Protein AF-A0A7S4V0W4-F1 (afdb_monomer_lite)

Sequence (372 aa):
MNSLVWCAILIFRQHFRAVFFAIRYFLEEQSAEDAKSASGLFGLFGGGARTSAGVKATEPVTSVQKGADAAKARRKEAEAKKAAMAEAAEARRREAEERKAAAAAAAEAKKASMVEAAEARRQEAEERKAAMAEAAEARRQEAEEKKAAAAAAAEAKKAALAEAAEARRQEAEEKKAAAAAAAEAKKAALAEAAEARRQEAEEKKAAAAAAAEAKKAALAEAAEARRQEAEEKKAAAAKGKVNPPVSDKPKKPFSFGTFTLGSPPTSDKVPEEKTAAAPVSDKPKKPFSFGTFTLGSPPASDKAPAVAKPQQVSAAPRGVPTINRWKQNRDGSISGFISGSPNFREGEAVTTSPITSDPVGGAVVQTASGSR

Organism: NCBI:txid49249

Secondary structure (DSSP, 8-state):
-HHHHHHHHHHHHHHHHHHHHHHHHHHHHHHHHGGGSSS------------------------TT-HHHHHHHHHHHHHHHHHHHHHHHHHHHHHHHHHHHHHHHHHHHHHHHHHHHHHHHHHHHHHHHHHHHHHHHHHHHHHHHHHHHHHHHHHHHHHHHHHHHHHHHHHHHHHHHHHHHHHHHHHHHHHHHHHHHHHHHHHHHHHHHHHHHHHHHHHHHHHHHHHHHHHHHHHHHTS------------------------S-------------------PPPP--------------------PPPPB-SSPPTTS-EEEEEEE-TTS-EEEEEES-TTS-TTEEEEPPPBSS---TTB---BTTS--

Radius of gyration: 66.42 Å; chains: 1; bounding box: 152×56×213 Å

pLDDT: mean 77.67, std 22.12, range [34.34, 98.25]

Foldseek 3Di:
DPPVVVVVVVVVVVVVVVVVVVVVVVVVVVVVPVVPPPPDDDDPDDDDDDDDDDDDDDDDDDDDPCPPVVVVVVVVVVVVVVVVVVVVVVVVVVVVVVVVVVVVVVVVVVVVVVVVVVVVVVVVVVVVVVVVVVVVVVVVVVVVVVVVVVVVVVVVVVVVVVVVVVVVVVVVVVVVVVVVVVVVVVVVVVVVVVVVVVVVVVVVVVVVVVVVVVVVVVVVVVVVVVVVVVVVVVVVVVPDDDDDDDDDDDDDDDDPPPPDDDDDDDDDDDDDDDDDDDDDDDDDDDDDDDDDPDDDDDDDDDDDDDDDDFDADPDDDQQAKDFPPWDQDPQQKIWGFIDNHPVDDHRDIDIAAHWPDDDDPRTDTAHPVRGD

Structure (mmCIF, N/CA/C/O backbone):
data_AF-A0A7S4V0W4-F1
#
_entry.id   AF-A0A7S4V0W4-F1
#
loop_
_atom_site.group_PDB
_atom_site.id
_atom_site.type_symbol
_atom_site.label_atom_id
_atom_site.label_alt_id
_atom_site.label_comp_id
_atom_site.label_asym_id
_atom_site.label_entity_id
_atom_site.label_seq_id
_atom_site.pdbx_PDB_ins_code
_atom_site.Cartn_x
_atom_site.Cartn_y
_atom_site.Cartn_z
_atom_site.occupancy
_atom_site.B_iso_or_equiv
_atom_site.auth_seq_id
_atom_site.auth_comp_id
_atom_site.auth_asym_id
_atom_site.auth_atom_id
_atom_site.pdbx_PDB_model_num
ATOM 1 N N . MET A 1 1 ? 1.021 17.314 12.935 1.00 61.09 1 MET A N 1
ATOM 2 C CA . MET A 1 1 ? 1.194 16.303 11.864 1.00 61.09 1 MET A CA 1
ATOM 3 C C . MET A 1 1 ? 0.627 16.719 10.497 1.00 61.09 1 MET A C 1
ATOM 5 O O . MET A 1 1 ? 1.228 16.344 9.504 1.00 61.09 1 MET A O 1
ATOM 9 N N . ASN A 1 2 ? -0.430 17.540 10.387 1.00 73.88 2 ASN A N 1
ATOM 10 C CA . ASN A 1 2 ? -1.037 17.857 9.074 1.00 73.88 2 ASN A CA 1
ATOM 11 C C . ASN A 1 2 ? -0.244 18.821 8.162 1.00 73.88 2 ASN A C 1
ATOM 13 O O . ASN A 1 2 ? -0.365 18.724 6.945 1.00 73.88 2 ASN A O 1
ATOM 17 N N . SER A 1 3 ? 0.584 19.718 8.712 1.00 74.31 3 SER A N 1
ATOM 18 C CA . SER A 1 3 ? 1.297 20.732 7.905 1.00 74.31 3 SER A CA 1
ATOM 19 C C . SER A 1 3 ? 2.408 20.135 7.022 1.00 74.31 3 SER A C 1
ATOM 21 O O . SER A 1 3 ? 2.532 20.467 5.845 1.00 74.31 3 SER A O 1
ATOM 23 N N . LEU A 1 4 ? 3.160 19.163 7.552 1.00 84.25 4 LEU A N 1
ATOM 24 C CA . LEU A 1 4 ? 4.245 18.493 6.823 1.00 84.25 4 LEU A CA 1
ATOM 25 C C . LEU A 1 4 ? 3.726 17.641 5.655 1.00 84.25 4 LEU A C 1
ATOM 27 O O . LEU A 1 4 ? 4.327 17.629 4.584 1.00 84.25 4 LEU A O 1
ATOM 31 N N . VAL A 1 5 ? 2.569 16.992 5.829 1.00 90.06 5 VAL A N 1
ATOM 32 C CA . VAL A 1 5 ? 1.928 16.190 4.774 1.00 90.06 5 VAL A CA 1
ATOM 33 C C . VAL A 1 5 ? 1.445 17.081 3.626 1.00 90.06 5 VAL A C 1
ATOM 35 O O . VAL A 1 5 ? 1.609 16.730 2.460 1.00 90.06 5 VAL A O 1
ATOM 38 N N . TRP A 1 6 ? 0.911 18.266 3.934 1.00 91.06 6 TRP A N 1
ATOM 39 C CA . TRP A 1 6 ? 0.472 19.218 2.911 1.00 91.06 6 TRP A CA 1
ATOM 40 C C . TRP A 1 6 ? 1.642 19.786 2.099 1.00 91.06 6 TRP A C 1
ATOM 42 O O . TRP A 1 6 ? 1.542 19.902 0.878 1.00 91.06 6 TRP A O 1
ATOM 52 N N . CYS A 1 7 ? 2.773 20.062 2.754 1.00 90.81 7 CYS A N 1
ATOM 53 C CA . CYS A 1 7 ? 3.980 20.547 2.088 1.00 90.81 7 CYS A CA 1
ATOM 54 C C . CYS A 1 7 ? 4.566 19.494 1.124 1.00 90.81 7 CYS A C 1
ATOM 56 O O . CYS A 1 7 ? 4.865 19.807 -0.028 1.00 90.81 7 CYS A O 1
ATOM 58 N N . ALA A 1 8 ? 4.619 18.222 1.540 1.00 88.88 8 ALA A N 1
ATOM 59 C CA . ALA A 1 8 ? 5.089 17.123 0.691 1.00 88.88 8 ALA A CA 1
ATOM 60 C C . ALA A 1 8 ? 4.208 16.913 -0.558 1.00 88.88 8 ALA A C 1
ATOM 62 O O . ALA A 1 8 ? 4.721 16.712 -1.660 1.00 88.88 8 ALA A O 1
ATOM 63 N N . ILE A 1 9 ? 2.881 17.029 -0.418 1.00 89.94 9 ILE A N 1
ATOM 64 C CA . ILE A 1 9 ? 1.942 16.927 -1.549 1.00 89.94 9 ILE A CA 1
ATOM 65 C C . ILE A 1 9 ? 2.138 18.085 -2.539 1.00 89.94 9 ILE A C 1
ATOM 67 O O . ILE A 1 9 ? 2.039 17.885 -3.753 1.00 89.94 9 ILE A O 1
ATOM 71 N N . LEU A 1 10 ? 2.432 19.291 -2.044 1.00 93.50 10 LEU A N 1
ATOM 72 C CA . LEU A 1 10 ? 2.636 20.468 -2.887 1.00 93.50 10 LEU A CA 1
ATOM 73 C C . LEU A 1 10 ? 3.925 20.357 -3.717 1.00 93.50 10 LEU A C 1
ATOM 75 O O . LEU A 1 10 ? 3.900 20.621 -4.921 1.00 93.50 10 LEU A O 1
ATOM 79 N N . ILE A 1 11 ? 5.011 19.879 -3.099 1.00 91.88 11 ILE A N 1
ATOM 80 C CA . ILE A 1 11 ? 6.298 19.626 -3.766 1.00 91.88 11 ILE A CA 1
ATOM 81 C C . ILE A 1 11 ? 6.138 18.540 -4.839 1.00 91.88 11 ILE A C 1
ATOM 83 O O . ILE A 1 11 ? 6.569 18.724 -5.980 1.00 91.88 11 ILE A O 1
ATOM 87 N N . PHE A 1 12 ? 5.426 17.452 -4.523 1.00 91.69 12 PHE A N 1
ATOM 88 C CA . PHE A 1 12 ? 5.170 16.375 -5.481 1.00 91.69 12 PHE A CA 1
ATOM 89 C C . PHE A 1 12 ? 4.355 16.861 -6.691 1.00 91.69 12 PHE A C 1
ATOM 91 O O . PHE A 1 12 ? 4.683 16.541 -7.834 1.00 91.69 12 PHE A O 1
ATOM 98 N N . ARG A 1 13 ? 3.338 17.711 -6.476 1.00 90.25 13 ARG A N 1
ATOM 99 C CA . ARG A 1 13 ? 2.555 18.327 -7.567 1.00 90.25 13 ARG A CA 1
ATOM 100 C C . ARG A 1 13 ? 3.396 19.226 -8.468 1.00 90.25 13 ARG A C 1
ATOM 102 O O . ARG A 1 13 ? 3.135 19.283 -9.671 1.00 90.25 13 ARG A O 1
ATOM 109 N N . GLN A 1 14 ? 4.367 19.939 -7.903 1.00 89.00 14 GLN A N 1
ATOM 110 C CA . GLN A 1 14 ? 5.223 20.837 -8.670 1.00 89.00 14 GLN A CA 1
ATOM 111 C C . GLN A 1 14 ? 6.202 20.051 -9.553 1.00 89.00 14 GLN A C 1
ATOM 113 O O . GLN A 1 14 ? 6.322 20.353 -10.740 1.00 89.00 14 GLN A O 1
ATOM 118 N N . HIS A 1 15 ? 6.814 18.988 -9.020 1.00 91.31 15 HIS A N 1
ATOM 119 C CA . HIS A 1 15 ? 7.686 18.101 -9.798 1.00 91.31 15 HIS A CA 1
ATOM 120 C C . HIS A 1 15 ? 6.930 17.359 -10.906 1.00 91.31 15 HIS A C 1
ATOM 122 O O . HIS A 1 15 ? 7.406 17.301 -12.037 1.00 91.31 15 HIS A O 1
ATOM 128 N N . PHE A 1 16 ? 5.710 16.881 -10.637 1.00 90.44 16 PHE A N 1
ATOM 129 C CA . PHE A 1 16 ? 4.915 16.194 -11.660 1.00 90.44 16 PHE A CA 1
ATOM 130 C C . PHE A 1 16 ? 4.559 17.101 -12.847 1.00 90.44 16 PHE A C 1
ATOM 132 O O . PHE A 1 16 ? 4.573 16.644 -13.987 1.00 90.44 16 PHE A O 1
ATOM 139 N N . ARG A 1 17 ? 4.287 18.397 -12.618 1.00 90.06 17 ARG A N 1
ATOM 140 C CA . ARG A 1 17 ? 4.053 19.351 -13.720 1.00 90.06 17 ARG A CA 1
ATOM 141 C C . ARG A 1 17 ? 5.308 19.585 -14.558 1.00 90.06 17 ARG A C 1
ATOM 143 O O . ARG A 1 17 ? 5.186 19.656 -15.776 1.00 90.06 17 ARG A O 1
ATOM 150 N N . ALA A 1 18 ? 6.482 19.688 -13.934 1.00 89.25 18 ALA A N 1
ATOM 151 C CA . ALA A 1 18 ? 7.739 19.895 -14.654 1.00 89.25 18 ALA A CA 1
ATOM 152 C C . ALA A 1 18 ? 8.098 18.683 -15.532 1.00 89.25 18 ALA A C 1
ATOM 154 O O . ALA A 1 18 ? 8.396 18.844 -16.713 1.00 89.25 18 ALA A O 1
ATOM 155 N N . VAL A 1 19 ? 7.969 17.468 -14.989 1.00 91.19 19 VAL A N 1
ATOM 156 C CA . VAL A 1 19 ? 8.229 16.223 -15.730 1.00 91.19 19 VAL A CA 1
ATOM 157 C C . VAL A 1 19 ? 7.238 16.046 -16.881 1.00 91.19 19 VAL A C 1
ATOM 159 O O . VAL A 1 19 ? 7.637 15.713 -17.993 1.00 91.19 19 VAL A O 1
ATOM 162 N N . PHE A 1 20 ? 5.952 16.332 -16.661 1.00 91.12 20 PHE A N 1
ATOM 163 C CA . PHE A 1 20 ? 4.946 16.219 -17.720 1.00 91.12 20 PHE A CA 1
ATOM 164 C C . PHE A 1 20 ? 5.172 17.232 -18.854 1.00 91.12 20 PHE A C 1
ATOM 166 O O . PHE A 1 20 ? 4.933 16.917 -20.018 1.00 91.12 20 PHE A O 1
ATOM 173 N N . PHE A 1 21 ? 5.666 18.433 -18.535 1.00 90.81 21 PHE A N 1
ATOM 174 C CA . PHE A 1 21 ? 6.010 19.438 -19.542 1.00 90.81 21 PHE A CA 1
ATOM 175 C C . PHE A 1 21 ? 7.243 19.027 -20.363 1.00 90.81 21 PHE A C 1
ATOM 177 O O . PHE A 1 21 ? 7.220 19.153 -21.583 1.00 90.81 21 PHE A O 1
ATOM 184 N N . ALA A 1 22 ? 8.268 18.453 -19.723 1.00 87.69 22 ALA A N 1
ATOM 185 C CA . ALA A 1 22 ? 9.460 17.946 -20.408 1.00 87.69 22 ALA A CA 1
ATOM 186 C C . ALA A 1 22 ? 9.146 16.767 -21.348 1.00 87.69 22 ALA A C 1
ATOM 188 O O . ALA A 1 22 ? 9.614 16.741 -22.483 1.00 87.69 22 ALA A O 1
ATOM 189 N N . ILE A 1 23 ? 8.297 15.827 -20.913 1.00 86.00 23 ILE A N 1
ATOM 190 C CA . ILE A 1 23 ? 7.865 14.695 -21.750 1.00 86.00 23 ILE A CA 1
ATOM 191 C C . ILE A 1 23 ? 7.071 15.190 -22.962 1.00 86.00 23 ILE A C 1
ATOM 193 O O . ILE A 1 23 ? 7.280 14.704 -24.072 1.00 86.00 23 ILE A O 1
ATOM 197 N N . ARG A 1 24 ? 6.181 16.173 -22.775 1.00 86.88 24 ARG A N 1
ATOM 198 C CA . ARG A 1 24 ? 5.404 16.727 -23.888 1.00 86.88 24 ARG A CA 1
ATOM 199 C C . ARG A 1 24 ? 6.304 17.407 -24.923 1.00 86.88 24 ARG A C 1
ATOM 201 O O . ARG A 1 24 ? 6.103 17.187 -26.109 1.00 86.88 24 ARG A O 1
ATOM 208 N N . TYR A 1 25 ? 7.306 18.162 -24.473 1.00 83.88 25 TYR A N 1
ATOM 209 C CA . TYR A 1 25 ? 8.257 18.829 -25.365 1.00 83.88 25 TYR A CA 1
ATOM 210 C C . TYR A 1 25 ? 9.091 17.820 -26.170 1.00 83.88 25 TYR A C 1
ATOM 212 O O . TYR A 1 25 ? 9.252 17.969 -27.375 1.00 83.88 25 TYR A O 1
ATOM 220 N N . PHE A 1 26 ? 9.531 16.733 -25.529 1.00 81.88 26 PHE A N 1
ATOM 221 C CA . PHE A 1 26 ? 10.335 15.697 -26.181 1.00 81.88 26 PHE A CA 1
ATOM 222 C C . PHE A 1 26 ? 9.556 14.886 -27.237 1.00 81.88 26 PHE A C 1
ATOM 224 O O . PHE A 1 26 ? 10.109 14.531 -28.276 1.00 81.88 26 PHE A O 1
ATOM 231 N N . LEU A 1 27 ? 8.263 14.609 -27.012 1.00 75.25 27 LEU A N 1
ATOM 232 C CA . LEU A 1 27 ? 7.430 13.916 -28.010 1.00 75.25 27 LEU A CA 1
ATOM 233 C C . LEU A 1 27 ? 7.085 14.791 -29.225 1.00 75.25 27 LEU A C 1
ATOM 235 O O . LEU A 1 27 ? 6.900 14.268 -30.325 1.00 75.25 27 LEU A O 1
ATOM 239 N N . GLU A 1 28 ? 6.985 16.105 -29.036 1.00 73.62 28 GLU A N 1
ATOM 240 C CA . GLU A 1 28 ? 6.676 17.044 -30.118 1.00 73.62 28 GLU A CA 1
ATOM 241 C C . GLU A 1 28 ? 7.891 17.253 -31.042 1.00 73.62 28 GLU A C 1
ATOM 243 O O . GLU A 1 28 ? 7.729 17.431 -32.248 1.00 73.62 28 GLU A O 1
ATOM 248 N N . GLU A 1 29 ? 9.109 17.102 -30.511 1.00 70.38 29 GLU A N 1
ATOM 249 C CA . GLU A 1 29 ? 10.361 17.235 -31.265 1.00 70.38 29 GLU A CA 1
ATOM 250 C C . GLU A 1 29 ? 10.674 16.003 -32.140 1.00 70.38 29 GLU A C 1
ATOM 252 O O . GLU A 1 29 ? 11.127 16.157 -33.274 1.00 70.38 29 GLU A O 1
ATOM 257 N N . GLN A 1 30 ? 10.318 14.782 -31.710 1.00 61.59 30 GLN A N 1
ATOM 258 C CA . GLN A 1 30 ? 10.494 13.581 -32.550 1.00 61.59 30 GLN A CA 1
ATOM 259 C C . GLN A 1 30 ? 9.571 13.536 -33.777 1.00 61.59 30 GLN A C 1
ATOM 261 O O . GLN A 1 30 ? 9.929 12.953 -34.796 1.00 61.59 30 GLN A O 1
ATOM 266 N N . SER A 1 31 ? 8.408 14.190 -33.732 1.00 59.25 31 SER A N 1
ATOM 267 C CA . SER A 1 31 ? 7.470 14.176 -34.867 1.00 59.25 31 SER A CA 1
ATOM 268 C C . SER A 1 31 ? 7.914 15.070 -36.037 1.00 59.25 31 SER A C 1
ATOM 270 O O . SER A 1 31 ? 7.363 14.964 -37.133 1.00 59.25 31 SER A O 1
ATOM 272 N N . ALA A 1 32 ? 8.904 15.947 -35.833 1.00 57.66 32 ALA A N 1
ATOM 273 C CA . ALA A 1 32 ? 9.393 16.864 -36.863 1.00 57.66 32 ALA A CA 1
ATOM 274 C C . ALA A 1 32 ? 10.537 16.284 -37.720 1.00 57.66 32 ALA A C 1
ATOM 276 O O . ALA A 1 32 ? 10.733 16.736 -38.853 1.00 57.66 32 ALA A O 1
ATOM 277 N N . GLU A 1 33 ? 11.278 15.285 -37.225 1.00 56.94 33 GLU A N 1
ATOM 278 C CA . GLU A 1 33 ? 12.423 14.710 -37.951 1.00 56.94 33 GLU A CA 1
ATOM 279 C C . GLU A 1 33 ? 12.028 13.586 -38.924 1.00 56.94 33 GLU A C 1
ATOM 281 O O . GLU A 1 33 ? 12.626 13.462 -39.997 1.00 56.94 33 GLU A O 1
ATOM 286 N N . ASP A 1 34 ? 10.946 12.852 -38.648 1.00 53.38 34 ASP A N 1
ATOM 287 C CA . ASP A 1 34 ? 10.490 11.745 -39.504 1.00 53.38 34 ASP A CA 1
ATOM 288 C C . ASP A 1 34 ? 9.802 12.196 -40.810 1.00 53.38 34 ASP A C 1
ATOM 290 O O . ASP A 1 34 ? 9.612 11.402 -41.733 1.00 53.38 34 ASP A O 1
ATOM 294 N N . ALA A 1 35 ? 9.486 13.486 -40.963 1.00 53.62 35 ALA A N 1
ATOM 295 C CA . ALA A 1 35 ? 8.815 14.011 -42.158 1.00 53.62 35 ALA A CA 1
ATOM 296 C C . ALA A 1 35 ? 9.752 14.283 -43.360 1.00 53.62 35 ALA A C 1
ATOM 298 O O . ALA A 1 35 ? 9.271 14.650 -44.433 1.00 53.62 35 ALA A O 1
ATOM 299 N N . LYS A 1 36 ? 11.079 14.116 -43.222 1.00 53.72 36 LYS A N 1
ATOM 300 C CA . LYS A 1 36 ? 12.064 14.461 -44.276 1.00 53.72 36 LYS A CA 1
ATOM 301 C C . LYS A 1 36 ? 12.753 13.275 -44.965 1.00 53.72 36 LYS A C 1
ATOM 303 O O . LYS A 1 36 ? 13.516 13.511 -45.898 1.00 53.72 36 LYS A O 1
ATOM 308 N N . SER A 1 37 ? 12.491 12.022 -44.579 1.00 49.59 37 SER A N 1
ATOM 309 C CA . SER A 1 37 ? 13.225 10.857 -45.123 1.00 49.59 37 SER A CA 1
ATOM 310 C C . SER A 1 37 ? 12.474 10.023 -46.179 1.00 49.59 37 SER A C 1
ATOM 312 O O . SER A 1 37 ? 13.051 9.095 -46.743 1.00 49.59 37 SER A O 1
ATOM 314 N N . ALA A 1 38 ? 11.221 10.356 -46.514 1.00 47.28 38 ALA A N 1
ATOM 315 C CA . ALA A 1 38 ? 10.373 9.521 -47.379 1.00 47.28 38 ALA A CA 1
ATOM 316 C C . ALA A 1 38 ? 10.343 9.905 -48.880 1.00 47.28 38 ALA A C 1
ATOM 318 O O . ALA A 1 38 ? 9.561 9.336 -49.642 1.00 47.28 38 ALA A O 1
ATOM 319 N N . SER A 1 39 ? 11.175 10.843 -49.346 1.00 51.00 39 SER A N 1
ATOM 320 C CA . SER A 1 39 ? 11.136 11.366 -50.724 1.00 51.00 39 SER A CA 1
ATOM 321 C C . SER A 1 39 ? 12.463 11.190 -51.469 1.00 51.00 39 SER A C 1
ATOM 323 O O . SER A 1 39 ? 13.181 12.149 -51.737 1.00 51.00 39 SER A O 1
ATOM 325 N N . GLY A 1 40 ? 12.802 9.963 -51.869 1.00 52.31 40 GLY A N 1
ATOM 326 C CA . GLY A 1 40 ? 13.947 9.806 -52.767 1.00 52.31 40 GLY A CA 1
ATOM 327 C C . GLY A 1 40 ? 14.365 8.386 -53.089 1.00 52.31 40 GLY A C 1
ATOM 328 O O . GLY A 1 40 ? 15.493 8.029 -52.784 1.00 52.31 40 GLY A O 1
ATOM 329 N N . LEU A 1 41 ? 13.507 7.573 -53.717 1.00 52.38 41 LEU A N 1
ATOM 330 C CA . LEU A 1 41 ? 13.973 6.314 -54.320 1.00 52.38 41 LEU A CA 1
ATOM 331 C C . LEU A 1 41 ? 13.081 5.792 -55.467 1.00 52.38 41 LEU A C 1
ATOM 333 O O . LEU A 1 41 ? 12.763 4.611 -55.526 1.00 52.38 41 LEU A O 1
ATOM 337 N N . PHE A 1 42 ? 12.679 6.655 -56.405 1.00 47.69 42 PHE A N 1
ATOM 338 C CA . PHE A 1 42 ? 12.086 6.227 -57.683 1.00 47.69 42 PHE A CA 1
ATOM 339 C C . PHE A 1 42 ? 12.636 7.090 -58.822 1.00 47.69 42 PHE A C 1
ATOM 341 O O . PHE A 1 42 ? 12.104 8.144 -59.148 1.00 47.69 42 PHE A O 1
ATOM 348 N N . GLY A 1 43 ? 13.751 6.655 -59.407 1.00 51.28 43 GLY A N 1
ATOM 349 C CA . GLY A 1 43 ? 14.403 7.375 -60.500 1.00 51.28 43 GLY A CA 1
ATOM 350 C C . GLY A 1 43 ? 15.521 6.573 -61.153 1.00 51.28 43 GLY A C 1
ATOM 351 O O . GLY A 1 43 ? 16.635 7.067 -61.259 1.00 51.28 43 GLY A O 1
ATOM 352 N N . LEU A 1 44 ? 15.264 5.320 -61.547 1.00 54.00 44 LEU A N 1
ATOM 353 C CA . LEU A 1 44 ? 16.240 4.531 -62.309 1.00 54.00 44 LEU A CA 1
ATOM 354 C C . LEU A 1 44 ? 15.575 3.496 -63.230 1.00 54.00 44 LEU A C 1
ATOM 356 O O . LEU A 1 44 ? 15.817 2.298 -63.118 1.00 54.00 44 LEU A O 1
ATOM 360 N N . PHE A 1 45 ? 14.731 3.956 -64.156 1.00 47.53 45 PHE A N 1
ATOM 361 C CA . PHE A 1 45 ? 14.351 3.151 -65.323 1.00 47.53 45 PHE A CA 1
ATOM 362 C C . PHE A 1 45 ? 13.981 4.046 -66.517 1.00 47.53 45 PHE A C 1
ATOM 364 O O . PHE A 1 45 ? 12.822 4.180 -66.893 1.00 47.53 45 PHE A O 1
ATOM 371 N N . GLY A 1 46 ? 14.984 4.718 -67.087 1.00 40.62 46 GLY A N 1
ATOM 372 C CA . GLY A 1 46 ? 14.872 5.474 -68.337 1.00 40.62 46 GLY A CA 1
ATOM 373 C C . GLY A 1 46 ? 15.653 4.772 -69.441 1.00 40.62 46 GLY A C 1
ATOM 374 O O . GLY A 1 46 ? 16.826 5.062 -69.656 1.00 40.62 46 GLY A O 1
ATOM 375 N N . GLY A 1 47 ? 15.018 3.796 -70.086 1.00 40.75 47 GLY A N 1
ATOM 376 C CA . GLY A 1 47 ? 15.563 3.087 -71.236 1.00 40.75 47 GLY A CA 1
ATOM 377 C C . GLY A 1 47 ? 15.329 3.829 -72.555 1.00 40.75 47 GLY A C 1
ATOM 378 O O . GLY A 1 47 ? 14.290 4.444 -72.752 1.00 40.75 47 GLY A O 1
ATOM 379 N N . GLY A 1 48 ? 16.280 3.668 -73.479 1.00 40.78 48 GLY A N 1
ATOM 380 C CA . GLY A 1 48 ? 16.010 3.555 -74.914 1.00 40.78 48 GLY A CA 1
ATOM 381 C C . GLY A 1 48 ? 15.825 4.841 -75.724 1.00 40.78 48 GLY A C 1
ATOM 382 O O . GLY A 1 48 ? 14.732 5.380 -75.797 1.00 40.78 48 GLY A O 1
ATOM 383 N N . ALA A 1 49 ? 16.847 5.202 -76.504 1.00 40.16 49 ALA A N 1
ATOM 384 C CA . ALA A 1 49 ? 16.665 5.697 -77.872 1.00 40.16 49 ALA A CA 1
ATOM 385 C C . ALA A 1 49 ? 17.979 5.537 -78.653 1.00 40.16 49 ALA A C 1
ATOM 387 O O . ALA A 1 49 ? 18.929 6.296 -78.483 1.00 40.16 49 ALA A O 1
ATOM 388 N N . ARG A 1 50 ? 18.038 4.505 -79.504 1.00 46.09 50 ARG A N 1
ATOM 389 C CA . ARG A 1 50 ? 19.028 4.392 -80.581 1.00 46.09 50 ARG A CA 1
ATOM 390 C C . ARG A 1 50 ? 18.591 5.345 -81.690 1.00 46.09 50 ARG A C 1
ATOM 392 O O . ARG A 1 50 ? 17.482 5.193 -82.195 1.00 46.09 50 ARG A O 1
ATOM 399 N N . THR A 1 51 ? 19.450 6.266 -82.109 1.00 42.12 51 THR A N 1
ATOM 400 C CA . THR A 1 51 ? 19.276 7.005 -83.363 1.00 42.12 51 THR A CA 1
ATOM 401 C C . THR A 1 51 ? 20.285 6.492 -84.385 1.00 42.12 51 THR A C 1
ATOM 403 O O . THR A 1 51 ? 21.485 6.739 -84.314 1.00 42.12 51 THR A O 1
ATOM 406 N N . SER A 1 52 ? 19.771 5.712 -85.333 1.00 50.09 52 SER A N 1
ATOM 407 C CA . SER A 1 52 ? 20.421 5.334 -86.584 1.00 50.09 52 SER A CA 1
ATOM 408 C C . SER A 1 52 ? 19.843 6.196 -87.706 1.00 50.09 52 SER A C 1
ATOM 410 O O . SER A 1 52 ? 18.657 6.064 -87.993 1.00 50.09 52 SER A O 1
ATOM 412 N N . ALA A 1 53 ? 20.646 7.044 -88.348 1.00 42.47 53 ALA A N 1
ATOM 413 C CA . ALA A 1 53 ? 20.382 7.564 -89.696 1.00 42.47 53 ALA A CA 1
ATOM 414 C C . ALA A 1 53 ? 21.585 8.379 -90.189 1.00 42.47 53 ALA A C 1
ATOM 416 O O . ALA A 1 53 ? 22.053 9.270 -89.486 1.00 42.47 53 ALA A O 1
ATOM 417 N N . GLY A 1 54 ? 22.062 8.104 -91.406 1.00 41.06 54 GLY A N 1
ATOM 418 C CA . GLY A 1 54 ? 23.083 8.936 -92.048 1.00 41.06 54 GLY A CA 1
ATOM 419 C C . GLY A 1 54 ? 23.815 8.285 -93.218 1.00 41.06 54 GLY A C 1
ATOM 420 O O . GLY A 1 54 ? 25.037 8.234 -93.218 1.00 41.06 54 GLY A O 1
ATOM 421 N N . VAL A 1 55 ? 23.072 7.772 -94.200 1.00 45.25 55 VAL A N 1
ATOM 422 C CA . VAL A 1 55 ? 23.578 7.328 -95.511 1.00 45.25 55 VAL A CA 1
ATOM 423 C C . VAL A 1 55 ? 23.753 8.542 -96.438 1.00 45.25 55 VAL A C 1
ATOM 425 O O . VAL A 1 55 ? 22.811 9.316 -96.576 1.00 45.25 55 VAL A O 1
ATOM 428 N N . LYS A 1 56 ? 24.912 8.664 -97.104 1.00 43.66 56 LYS A N 1
ATOM 429 C CA . LYS A 1 56 ? 25.179 9.359 -98.394 1.00 43.66 56 LYS A CA 1
ATOM 430 C C . LYS A 1 56 ? 26.480 8.741 -98.958 1.00 43.66 56 LYS A C 1
ATOM 432 O O . LYS A 1 56 ? 27.491 8.797 -98.269 1.00 43.66 56 LYS A O 1
ATOM 437 N N . ALA A 1 57 ? 26.493 7.901 -100.006 1.00 38.34 57 ALA A N 1
ATOM 438 C CA . ALA A 1 57 ? 26.381 8.194 -101.452 1.00 38.34 57 ALA A CA 1
ATOM 439 C C . ALA A 1 57 ? 27.340 9.326 -101.899 1.00 38.34 57 ALA A C 1
ATOM 441 O O . ALA A 1 57 ? 27.303 10.381 -101.279 1.00 38.34 57 ALA A O 1
ATOM 442 N N . THR A 1 58 ? 28.207 9.266 -102.922 1.00 38.50 58 THR A N 1
ATOM 443 C CA . THR A 1 58 ? 28.598 8.301 -103.980 1.00 38.50 58 THR A CA 1
ATOM 444 C C . THR A 1 58 ? 29.775 8.950 -104.757 1.00 38.50 58 THR A C 1
ATOM 446 O O . THR A 1 58 ? 29.635 10.120 -105.090 1.00 38.50 58 THR A O 1
ATOM 449 N N . GLU A 1 59 ? 30.849 8.189 -105.058 1.00 39.12 59 GLU A N 1
ATOM 450 C CA . GLU A 1 59 ? 31.779 8.232 -106.239 1.00 39.12 59 GLU A CA 1
ATOM 451 C C . GLU A 1 59 ? 32.541 9.541 -106.644 1.00 39.12 59 GLU A C 1
ATOM 453 O O . GLU A 1 59 ? 32.200 10.603 -106.138 1.00 39.12 59 GLU A O 1
ATOM 458 N N . PRO A 1 60 ? 33.573 9.547 -107.546 1.00 51.81 60 PRO A N 1
ATOM 459 C CA . PRO A 1 60 ? 34.203 8.465 -108.321 1.00 51.81 60 PRO A CA 1
ATOM 460 C C . PRO A 1 60 ? 35.756 8.382 -108.282 1.00 51.81 60 PRO A C 1
ATOM 462 O O . PRO A 1 60 ? 36.489 9.200 -107.729 1.00 51.81 60 PRO A O 1
ATOM 465 N N . VAL A 1 61 ? 36.219 7.309 -108.922 1.00 47.81 61 VAL A N 1
ATOM 466 C CA . VAL A 1 61 ? 37.576 6.789 -109.126 1.00 47.81 61 VAL A CA 1
ATOM 467 C C . VAL A 1 61 ? 38.434 7.669 -110.045 1.00 47.81 61 VAL A C 1
ATOM 469 O O . VAL A 1 61 ? 38.062 7.897 -111.190 1.00 47.81 61 VAL A O 1
ATOM 472 N N . THR A 1 62 ? 39.653 8.022 -109.608 1.00 43.38 62 THR A N 1
ATOM 473 C CA . THR A 1 62 ? 40.777 8.345 -110.513 1.00 43.38 62 THR A CA 1
ATOM 474 C C . THR A 1 62 ? 42.135 7.943 -109.921 1.00 43.38 62 THR A C 1
ATOM 476 O O . THR A 1 62 ? 42.389 8.132 -108.732 1.00 43.38 62 THR A O 1
ATOM 479 N N . SER A 1 63 ? 43.032 7.492 -110.805 1.00 46.56 63 SER A N 1
ATOM 480 C CA . SER A 1 63 ? 44.500 7.376 -110.673 1.00 46.56 63 SER A CA 1
ATOM 481 C C . SER A 1 63 ? 45.105 6.043 -110.186 1.00 46.56 63 SER A C 1
ATOM 483 O O . SER A 1 63 ? 45.627 5.880 -109.083 1.00 46.56 63 SER A O 1
ATOM 485 N N . VAL A 1 64 ? 45.146 5.088 -111.115 1.00 49.38 64 VAL A N 1
ATOM 486 C CA . VAL A 1 64 ? 46.056 3.934 -111.108 1.00 49.38 64 VAL A CA 1
ATOM 487 C C . VAL A 1 64 ? 47.454 4.417 -111.522 1.00 49.38 64 VAL A C 1
ATOM 489 O O . VAL A 1 64 ? 47.771 4.419 -112.699 1.00 49.38 64 VAL A O 1
ATOM 492 N N . GLN A 1 65 ? 48.245 4.907 -110.558 1.00 47.97 65 GLN A N 1
ATOM 493 C CA . GLN A 1 65 ? 49.731 4.981 -110.586 1.00 47.97 65 GLN A CA 1
ATOM 494 C C . GLN A 1 65 ? 50.346 5.570 -109.290 1.00 47.97 65 GLN A C 1
ATOM 496 O O . GLN A 1 65 ? 51.561 5.674 -109.174 1.00 47.97 65 GLN A O 1
ATOM 501 N N . LYS A 1 66 ? 49.525 5.851 -108.259 1.00 51.19 66 LYS A N 1
ATOM 502 C CA . LYS A 1 66 ? 49.922 6.276 -106.895 1.00 51.19 66 LYS A CA 1
ATOM 503 C C . LYS A 1 66 ? 49.641 5.193 -105.827 1.00 51.19 66 LYS A C 1
ATOM 505 O O . LYS A 1 66 ? 49.296 5.491 -104.688 1.00 51.19 66 LYS A O 1
ATOM 510 N N . GLY A 1 67 ? 49.688 3.913 -106.212 1.00 54.19 67 GLY A N 1
ATOM 511 C CA . GLY A 1 67 ? 49.226 2.781 -105.389 1.00 54.19 67 GLY A CA 1
ATOM 512 C C . GLY A 1 67 ? 50.247 2.243 -104.378 1.00 54.19 67 GLY A C 1
ATOM 513 O O . GLY A 1 67 ? 49.858 1.781 -103.307 1.00 54.19 67 GLY A O 1
ATOM 514 N N . ALA A 1 68 ? 51.547 2.337 -104.673 1.00 58.81 68 ALA A N 1
ATOM 515 C CA . ALA A 1 68 ? 52.596 1.799 -103.803 1.00 58.81 68 ALA A CA 1
ATOM 516 C C . ALA A 1 68 ? 52.849 2.685 -102.565 1.00 58.81 68 ALA A C 1
ATOM 518 O O . ALA A 1 68 ? 52.900 2.177 -101.441 1.00 58.81 68 ALA A O 1
ATOM 519 N N . ASP A 1 69 ? 52.899 4.009 -102.736 1.00 62.97 69 ASP A N 1
ATOM 520 C CA . ASP A 1 69 ? 53.084 4.951 -101.620 1.00 62.97 69 ASP A CA 1
ATOM 521 C C . ASP A 1 69 ? 51.839 5.056 -100.731 1.00 62.97 69 ASP A C 1
ATOM 523 O O . ASP A 1 69 ? 51.945 5.104 -99.504 1.00 62.97 69 ASP A O 1
ATOM 527 N N . ALA A 1 70 ? 50.642 4.990 -101.325 1.00 71.81 70 ALA A N 1
ATOM 528 C CA . ALA A 1 70 ? 49.387 4.938 -100.579 1.00 71.81 70 ALA A CA 1
ATOM 529 C C . ALA A 1 70 ? 49.252 3.638 -99.764 1.00 71.81 70 ALA A C 1
ATOM 531 O O . ALA A 1 70 ? 48.761 3.665 -98.635 1.00 71.81 70 ALA A O 1
ATOM 532 N N . ALA A 1 71 ? 49.726 2.501 -100.287 1.00 76.44 71 ALA A N 1
ATOM 533 C CA . ALA A 1 71 ? 49.750 1.240 -99.546 1.00 76.44 71 ALA A CA 1
ATOM 534 C C . ALA A 1 71 ? 50.741 1.275 -98.368 1.00 76.44 71 ALA A C 1
ATOM 536 O O . ALA A 1 71 ? 50.423 0.773 -97.288 1.00 76.44 71 ALA A O 1
ATOM 537 N N . LYS A 1 72 ? 51.911 1.910 -98.530 1.00 79.56 72 LYS A N 1
ATOM 538 C CA . LYS A 1 72 ? 52.893 2.087 -97.445 1.00 79.56 72 LYS A CA 1
ATOM 539 C C . LYS A 1 72 ? 52.379 3.034 -96.354 1.00 79.56 72 LYS A C 1
ATOM 541 O O . LYS A 1 72 ? 52.524 2.727 -95.172 1.00 79.56 72 LYS A O 1
ATOM 546 N N . ALA A 1 73 ? 51.709 4.124 -96.732 1.00 82.75 73 ALA A N 1
ATOM 547 C CA . ALA A 1 73 ? 51.056 5.037 -95.792 1.00 82.75 73 ALA A CA 1
ATOM 548 C C . ALA A 1 73 ? 49.927 4.348 -95.004 1.00 82.75 73 ALA A C 1
ATOM 550 O O . ALA A 1 73 ? 49.890 4.443 -93.780 1.00 82.75 73 ALA A O 1
ATOM 551 N N . ARG A 1 74 ? 49.072 3.567 -95.679 1.00 87.56 74 ARG A N 1
ATOM 552 C CA . ARG A 1 74 ? 47.997 2.795 -95.030 1.00 87.56 74 ARG A CA 1
ATOM 553 C C . ARG A 1 74 ? 48.524 1.718 -94.083 1.00 87.56 74 ARG A C 1
ATOM 555 O O . ARG A 1 74 ? 47.928 1.502 -93.034 1.00 87.56 74 ARG A O 1
ATOM 562 N N . ARG A 1 75 ? 49.646 1.061 -94.410 1.00 85.50 75 ARG A N 1
ATOM 563 C CA . ARG A 1 75 ? 50.307 0.109 -93.496 1.00 85.50 75 ARG A CA 1
ATOM 564 C C . ARG A 1 75 ? 50.849 0.806 -92.246 1.00 85.50 75 ARG A C 1
ATOM 566 O O . ARG A 1 75 ? 50.590 0.326 -91.149 1.00 85.50 75 ARG A O 1
ATOM 573 N N . LYS A 1 76 ? 51.510 1.960 -92.400 1.00 90.00 76 LYS A N 1
ATOM 574 C CA . LYS A 1 76 ? 52.005 2.761 -91.266 1.00 90.00 76 LYS A CA 1
ATOM 575 C C . LYS A 1 76 ? 50.862 3.282 -90.383 1.00 90.00 76 LYS A C 1
ATOM 577 O O . LYS A 1 76 ? 50.965 3.255 -89.163 1.00 90.00 76 LYS A O 1
ATOM 582 N N . GLU A 1 77 ? 49.755 3.712 -90.982 1.00 89.69 77 GLU A N 1
ATOM 583 C CA . GLU A 1 77 ? 48.562 4.153 -90.250 1.00 89.69 77 GLU A CA 1
ATOM 584 C C . GLU A 1 77 ? 47.857 2.992 -89.529 1.00 89.69 77 GLU A C 1
ATOM 586 O O . GLU A 1 77 ? 47.419 3.145 -88.392 1.00 89.69 77 GLU A O 1
ATOM 591 N N . ALA A 1 78 ? 47.776 1.813 -90.154 1.00 90.31 78 ALA A N 1
ATOM 592 C CA . ALA A 1 78 ? 47.220 0.616 -89.527 1.00 90.31 78 ALA A CA 1
ATOM 593 C C . ALA A 1 78 ? 48.072 0.137 -88.342 1.00 90.31 78 ALA A C 1
ATOM 595 O O . ALA A 1 78 ? 47.523 -0.264 -87.317 1.00 90.31 78 ALA A O 1
ATOM 596 N N . GLU A 1 79 ? 49.400 0.217 -88.450 1.00 91.50 79 GLU A N 1
ATOM 597 C CA . GLU A 1 79 ? 50.320 -0.093 -87.354 1.00 91.50 79 GLU A CA 1
ATOM 598 C C . GLU A 1 79 ? 50.187 0.914 -86.203 1.00 91.50 79 GLU A C 1
ATOM 600 O O . GLU A 1 79 ? 50.051 0.503 -85.053 1.00 91.50 79 GLU A O 1
ATOM 605 N N . ALA A 1 80 ? 50.094 2.216 -86.505 1.00 92.44 80 ALA A N 1
ATOM 606 C CA . ALA A 1 80 ? 49.841 3.252 -85.502 1.00 92.44 80 ALA A CA 1
ATOM 607 C C . ALA A 1 80 ? 48.483 3.066 -84.800 1.00 92.44 80 ALA A C 1
ATOM 609 O O . ALA A 1 80 ? 48.395 3.169 -83.580 1.00 92.44 80 ALA A O 1
ATOM 610 N N . LYS A 1 81 ? 47.426 2.717 -85.546 1.00 94.50 81 LYS A N 1
ATOM 611 C CA . LYS A 1 81 ? 46.108 2.390 -84.979 1.00 94.50 81 LYS A CA 1
ATOM 612 C C . LYS A 1 81 ? 46.154 1.137 -84.106 1.00 94.50 81 LYS A C 1
ATOM 614 O O . LYS A 1 81 ? 45.523 1.112 -83.054 1.00 94.50 81 LYS A O 1
ATOM 619 N N . LYS A 1 82 ? 46.907 0.111 -84.511 1.00 93.94 82 LYS A N 1
ATOM 620 C CA . LYS A 1 82 ? 47.095 -1.111 -83.719 1.00 93.94 82 LYS A CA 1
ATOM 621 C C . LYS A 1 82 ? 47.863 -0.825 -82.424 1.00 93.94 82 LYS A C 1
ATOM 623 O O . LYS A 1 82 ? 47.464 -1.334 -81.381 1.00 93.94 82 LYS A O 1
ATOM 628 N N . ALA A 1 83 ? 48.903 0.007 -82.477 1.00 93.31 83 ALA A N 1
ATOM 629 C CA . ALA A 1 83 ? 49.650 0.447 -81.299 1.00 93.31 83 ALA A CA 1
ATOM 630 C C . ALA A 1 83 ? 48.771 1.276 -80.345 1.00 93.31 83 ALA A C 1
ATOM 632 O O . ALA A 1 83 ? 48.689 0.950 -79.165 1.00 93.31 83 ALA A O 1
ATOM 633 N N . ALA A 1 84 ? 48.019 2.252 -80.863 1.00 94.31 84 ALA A N 1
ATOM 634 C CA . ALA A 1 84 ? 47.089 3.056 -80.066 1.00 94.31 84 ALA A CA 1
ATOM 635 C C . ALA A 1 84 ? 45.965 2.209 -79.437 1.00 94.31 84 ALA A C 1
ATOM 637 O O . ALA A 1 84 ? 45.567 2.436 -78.297 1.00 94.31 84 ALA A O 1
ATOM 638 N N . MET A 1 85 ? 45.462 1.196 -80.152 1.00 94.06 85 MET A N 1
ATOM 639 C CA . MET A 1 85 ? 44.473 0.263 -79.605 1.00 94.06 85 MET A CA 1
ATOM 640 C C . MET A 1 85 ? 45.066 -0.624 -78.500 1.00 94.06 85 MET A C 1
ATOM 642 O O . MET A 1 85 ? 44.366 -0.923 -77.534 1.00 94.06 85 MET A O 1
ATOM 646 N N . ALA A 1 86 ? 46.333 -1.035 -78.621 1.00 95.06 86 ALA A N 1
ATOM 647 C CA . ALA A 1 86 ? 47.026 -1.802 -77.588 1.00 95.06 86 ALA A CA 1
ATOM 648 C C . ALA A 1 86 ? 47.267 -0.963 -76.321 1.00 95.06 86 ALA A C 1
ATOM 650 O O . ALA A 1 86 ? 46.957 -1.430 -75.227 1.00 95.06 86 ALA A O 1
ATOM 651 N N . GLU A 1 87 ? 47.712 0.288 -76.467 1.00 95.00 87 GLU A N 1
ATOM 652 C CA . GLU A 1 87 ? 47.879 1.235 -75.356 1.00 95.00 87 GLU A CA 1
ATOM 653 C C . GLU A 1 87 ? 46.540 1.526 -74.660 1.00 95.00 87 GLU A C 1
ATOM 655 O O . GLU A 1 87 ? 46.433 1.427 -73.439 1.00 95.00 87 GLU A O 1
ATOM 660 N N . ALA A 1 88 ? 45.474 1.779 -75.427 1.00 95.38 88 ALA A N 1
ATOM 661 C CA . ALA A 1 88 ? 44.136 1.979 -74.871 1.00 95.38 88 ALA A CA 1
ATOM 662 C C . ALA A 1 88 ? 43.597 0.723 -74.159 1.00 95.38 88 ALA A C 1
ATOM 664 O O . ALA A 1 88 ? 42.876 0.832 -73.165 1.00 95.38 88 ALA A O 1
ATOM 665 N N . ALA A 1 89 ? 43.926 -0.477 -74.646 1.00 95.88 89 ALA A N 1
ATOM 666 C CA . ALA A 1 89 ? 43.556 -1.726 -73.986 1.00 95.88 89 ALA A CA 1
ATOM 667 C C . ALA A 1 89 ? 44.323 -1.927 -72.669 1.00 95.88 89 ALA A C 1
ATOM 669 O O . ALA A 1 89 ? 43.733 -2.396 -71.695 1.00 95.88 89 ALA A O 1
ATOM 670 N N . GLU A 1 90 ? 45.603 -1.554 -72.616 1.00 94.94 90 GLU A N 1
ATOM 671 C CA . GLU A 1 90 ? 46.398 -1.594 -71.388 1.00 94.94 90 GLU A CA 1
ATOM 672 C C . GLU A 1 90 ? 45.916 -0.555 -70.368 1.00 94.94 90 GLU A C 1
ATOM 674 O O . GLU A 1 90 ? 45.698 -0.905 -69.210 1.00 94.94 90 GLU A O 1
ATOM 679 N N . ALA A 1 91 ? 45.633 0.678 -70.800 1.00 95.88 91 ALA A N 1
ATOM 680 C CA . ALA A 1 91 ? 45.042 1.712 -69.950 1.00 95.88 91 ALA A CA 1
ATOM 681 C C . ALA A 1 91 ? 43.708 1.245 -69.344 1.00 95.88 91 ALA A C 1
ATOM 683 O O . ALA A 1 91 ? 43.511 1.322 -68.134 1.00 95.88 91 ALA A O 1
ATOM 684 N N . ARG A 1 92 ? 42.829 0.635 -70.153 1.00 96.75 92 ARG A N 1
ATOM 685 C CA . ARG A 1 92 ? 41.570 0.047 -69.663 1.00 96.75 92 ARG A CA 1
ATOM 686 C C . ARG A 1 92 ? 41.783 -1.105 -68.682 1.00 96.75 92 ARG A C 1
ATOM 688 O O . ARG A 1 92 ? 40.963 -1.277 -67.783 1.00 96.75 92 ARG A O 1
ATOM 695 N N . ARG A 1 93 ? 42.839 -1.913 -68.844 1.00 96.31 93 ARG A N 1
ATOM 696 C CA . ARG A 1 93 ? 43.185 -2.968 -67.874 1.00 96.31 93 ARG A CA 1
ATOM 697 C C . ARG A 1 93 ? 43.647 -2.366 -66.550 1.00 96.31 93 ARG A C 1
ATOM 699 O O . ARG A 1 93 ? 43.138 -2.793 -65.520 1.00 96.31 93 ARG A O 1
ATOM 706 N N . ARG A 1 94 ? 44.511 -1.346 -66.583 1.00 96.50 94 ARG A N 1
ATOM 707 C CA . ARG A 1 94 ? 44.971 -0.629 -65.381 1.00 96.50 94 ARG A CA 1
ATOM 708 C C . ARG A 1 94 ? 43.808 0.040 -64.647 1.00 96.50 94 ARG A C 1
ATOM 710 O O . ARG A 1 94 ? 43.619 -0.215 -63.465 1.00 96.50 94 ARG A O 1
ATOM 717 N N . GLU A 1 95 ? 42.941 0.767 -65.354 1.00 96.31 95 GLU A N 1
ATOM 718 C CA . GLU A 1 95 ? 41.731 1.359 -64.759 1.00 96.31 95 GLU A CA 1
ATOM 719 C C . GLU A 1 95 ? 40.787 0.298 -64.166 1.00 96.31 95 GLU A C 1
ATOM 721 O O . GLU A 1 95 ? 40.169 0.513 -63.123 1.00 96.31 95 GLU A O 1
ATOM 726 N N . ALA A 1 96 ? 40.640 -0.860 -64.819 1.00 95.75 96 ALA A N 1
ATOM 727 C CA . ALA A 1 96 ? 39.811 -1.945 -64.302 1.00 95.75 96 ALA A CA 1
ATOM 728 C C . ALA A 1 96 ? 40.414 -2.590 -63.043 1.00 95.75 96 ALA A C 1
ATOM 730 O O . ALA A 1 96 ? 39.662 -2.954 -62.137 1.00 95.75 96 ALA A O 1
ATOM 731 N N . GLU A 1 97 ? 41.738 -2.734 -62.969 1.00 96.56 97 GLU A N 1
ATOM 732 C CA . GLU A 1 97 ? 42.441 -3.219 -61.777 1.00 96.56 97 GLU A CA 1
ATOM 733 C C . GLU A 1 97 ? 42.360 -2.213 -60.625 1.00 96.56 97 GLU A C 1
ATOM 735 O O . GLU A 1 97 ? 42.003 -2.607 -59.516 1.00 96.56 97 GLU A O 1
ATOM 740 N N . GLU A 1 98 ? 42.547 -0.918 -60.887 1.00 96.56 98 GLU A N 1
ATOM 741 C CA . GLU A 1 98 ? 42.356 0.144 -59.892 1.00 96.56 98 GLU A CA 1
ATOM 742 C C . GLU A 1 98 ? 40.913 0.189 -59.374 1.00 96.56 98 GLU A C 1
ATOM 744 O O . GLU A 1 98 ? 40.688 0.271 -58.167 1.00 96.56 98 GLU A O 1
ATOM 749 N N . ARG A 1 99 ? 39.910 0.044 -60.252 1.00 97.00 99 ARG A N 1
ATOM 750 C CA . ARG A 1 99 ? 38.498 -0.045 -59.836 1.00 97.00 99 ARG A CA 1
ATOM 751 C C . ARG A 1 99 ? 38.218 -1.286 -58.997 1.00 97.00 99 ARG A C 1
ATOM 753 O O . ARG A 1 99 ? 37.441 -1.203 -58.048 1.00 97.00 99 ARG A O 1
ATOM 760 N N . LYS A 1 100 ? 38.830 -2.430 -59.320 1.00 96.81 100 LYS A N 1
ATOM 761 C CA . LYS A 1 100 ? 38.716 -3.650 -58.504 1.00 96.81 100 LYS A CA 1
ATOM 762 C C . LYS A 1 100 ? 39.373 -3.465 -57.137 1.00 96.81 100 LYS A C 1
ATOM 764 O O . LYS A 1 100 ? 38.760 -3.837 -56.140 1.00 96.81 100 LYS A O 1
ATOM 769 N N . ALA A 1 101 ? 40.557 -2.857 -57.078 1.00 96.81 101 ALA A N 1
ATOM 770 C CA . ALA A 1 101 ? 41.248 -2.557 -55.826 1.00 96.81 101 ALA A CA 1
ATOM 771 C C . ALA A 1 101 ? 40.449 -1.566 -54.963 1.00 96.81 101 ALA A C 1
ATOM 773 O O . ALA A 1 101 ? 40.237 -1.817 -53.780 1.00 96.81 101 ALA A O 1
ATOM 774 N N . ALA A 1 102 ? 39.908 -0.501 -55.561 1.00 96.50 102 ALA A N 1
ATOM 775 C CA . ALA A 1 102 ? 39.056 0.464 -54.870 1.00 96.50 102 ALA A CA 1
ATOM 776 C C . ALA A 1 102 ? 37.748 -0.168 -54.365 1.00 96.50 102 ALA A C 1
ATOM 778 O O . ALA A 1 102 ? 37.321 0.104 -53.244 1.00 96.50 102 ALA A O 1
ATOM 779 N N . ALA A 1 103 ? 37.120 -1.047 -55.154 1.00 96.50 103 ALA A N 1
ATOM 780 C CA . ALA A 1 103 ? 35.924 -1.773 -54.730 1.00 96.50 103 ALA A CA 1
ATOM 781 C C . ALA A 1 103 ? 36.218 -2.757 -53.584 1.00 96.50 103 ALA A C 1
ATOM 783 O O . ALA A 1 103 ? 35.414 -2.862 -52.658 1.00 96.50 103 ALA A O 1
ATOM 784 N N . ALA A 1 104 ? 37.366 -3.443 -53.619 1.00 96.81 104 ALA A N 1
ATOM 785 C CA . ALA A 1 104 ? 37.811 -4.316 -52.537 1.00 96.81 104 ALA A CA 1
ATOM 786 C C . ALA A 1 104 ? 38.086 -3.518 -51.252 1.00 96.81 104 ALA A C 1
ATOM 788 O O . ALA A 1 104 ? 37.542 -3.860 -50.204 1.00 96.81 104 ALA A O 1
ATOM 789 N N . ALA A 1 105 ? 38.814 -2.400 -51.344 1.00 96.62 105 ALA A N 1
ATOM 790 C CA . ALA A 1 105 ? 39.073 -1.510 -50.213 1.00 96.62 105 ALA A CA 1
ATOM 791 C C . ALA A 1 105 ? 37.774 -0.930 -49.623 1.00 96.62 105 ALA A C 1
ATOM 793 O O . ALA A 1 105 ? 37.586 -0.918 -48.408 1.00 96.62 105 ALA A O 1
ATOM 794 N N . ALA A 1 106 ? 36.824 -0.520 -50.470 1.00 96.31 106 ALA A N 1
ATOM 795 C CA . ALA A 1 106 ? 35.514 -0.055 -50.020 1.00 96.31 106 ALA A CA 1
ATOM 796 C C . ALA A 1 106 ? 34.689 -1.172 -49.353 1.00 96.31 106 ALA A C 1
ATOM 798 O O . ALA A 1 106 ? 33.933 -0.906 -48.417 1.00 96.31 106 ALA A O 1
ATOM 799 N N . ALA A 1 107 ? 34.816 -2.421 -49.812 1.00 97.50 107 ALA A N 1
ATOM 800 C CA . ALA A 1 107 ? 34.158 -3.566 -49.191 1.00 97.50 107 ALA A CA 1
ATOM 801 C C . ALA A 1 107 ? 34.771 -3.910 -47.824 1.00 97.50 107 ALA A C 1
ATOM 803 O O . ALA A 1 107 ? 34.026 -4.214 -46.894 1.00 97.50 107 ALA A O 1
ATOM 804 N N . GLU A 1 108 ? 36.095 -3.831 -47.672 1.00 96.81 108 GLU A N 1
ATOM 805 C CA . GLU A 1 108 ? 36.764 -4.023 -46.380 1.00 96.81 108 GLU A CA 1
ATOM 806 C C . GLU A 1 108 ? 36.436 -2.905 -45.391 1.00 96.81 108 GLU A C 1
ATOM 808 O O . GLU A 1 108 ? 36.069 -3.199 -44.255 1.00 96.81 108 GLU A O 1
ATOM 813 N N . ALA A 1 109 ? 36.428 -1.644 -45.835 1.00 97.19 109 ALA A N 1
ATOM 814 C CA . ALA A 1 109 ? 36.013 -0.514 -45.004 1.00 97.19 109 ALA A CA 1
ATOM 815 C C . ALA A 1 109 ? 34.563 -0.663 -44.505 1.00 97.19 109 ALA A C 1
ATOM 817 O O . ALA A 1 109 ? 34.275 -0.406 -43.337 1.00 97.19 109 ALA A O 1
ATOM 818 N N . LYS A 1 110 ? 33.647 -1.145 -45.359 1.00 97.81 110 LYS A N 1
ATOM 819 C CA . LYS A 1 110 ? 32.263 -1.449 -44.955 1.00 97.81 110 LYS A CA 1
ATOM 820 C C . LYS A 1 110 ? 32.177 -2.606 -43.962 1.00 97.81 110 LYS A C 1
ATOM 822 O O . LYS A 1 110 ? 31.365 -2.555 -43.046 1.00 97.81 110 LYS A O 1
ATOM 827 N N . LYS A 1 111 ? 32.985 -3.656 -44.127 1.00 97.94 111 LYS A N 1
ATOM 828 C CA . LYS A 1 111 ? 33.026 -4.762 -43.158 1.00 97.94 111 LYS A CA 1
ATOM 829 C C . LYS A 1 111 ? 33.542 -4.283 -41.802 1.00 97.94 111 LYS A C 1
ATOM 831 O O . LYS A 1 111 ? 32.938 -4.626 -40.794 1.00 97.94 111 LYS A O 1
ATOM 836 N N . ALA A 1 112 ? 34.597 -3.467 -41.786 1.00 97.88 112 ALA A N 1
ATOM 837 C CA . ALA A 1 112 ? 35.153 -2.902 -40.561 1.00 97.88 112 ALA A CA 1
ATOM 838 C C . ALA A 1 112 ? 34.122 -2.038 -39.814 1.00 97.88 112 ALA A C 1
ATOM 840 O O . ALA A 1 112 ? 33.879 -2.277 -38.634 1.00 97.88 112 ALA A O 1
ATOM 841 N N . SER A 1 113 ? 33.427 -1.130 -40.510 1.00 96.81 113 SER A N 1
ATOM 842 C CA . SER A 1 113 ? 32.403 -0.290 -39.872 1.00 96.81 113 SER A CA 1
ATOM 843 C C . SER A 1 113 ? 31.181 -1.081 -39.395 1.00 96.81 113 SER A C 1
ATOM 845 O O . SER A 1 113 ? 30.587 -0.742 -38.375 1.00 96.81 113 SER A O 1
ATOM 847 N N . MET A 1 114 ? 30.808 -2.171 -40.079 1.00 97.12 114 MET A N 1
ATOM 848 C CA . MET A 1 114 ? 29.747 -3.064 -39.599 1.00 97.12 114 MET A CA 1
ATOM 849 C C . MET A 1 114 ? 30.151 -3.840 -38.340 1.00 97.12 114 MET A C 1
ATOM 851 O O . MET A 1 114 ? 29.292 -4.070 -37.491 1.00 97.12 114 MET A O 1
ATOM 855 N N . VAL A 1 115 ? 31.419 -4.248 -38.210 1.00 98.25 115 VAL A N 1
ATOM 856 C CA . VAL A 1 115 ? 31.927 -4.916 -36.999 1.00 98.25 115 VAL A CA 1
ATOM 857 C C . VAL A 1 115 ? 31.954 -3.940 -35.826 1.00 98.25 115 VAL A C 1
ATOM 859 O O . VAL A 1 115 ? 31.394 -4.258 -34.781 1.00 98.25 115 VAL A O 1
ATOM 862 N N . GLU A 1 116 ? 32.486 -2.733 -36.021 1.00 97.56 116 GLU A N 1
ATOM 863 C CA . GLU A 1 116 ? 32.493 -1.679 -34.998 1.00 97.56 116 GLU A CA 1
ATOM 864 C C . GLU A 1 116 ? 31.066 -1.331 -34.541 1.00 97.56 116 GLU A C 1
ATOM 866 O O . GLU A 1 116 ? 30.763 -1.331 -33.348 1.00 97.56 116 GLU A O 1
ATOM 871 N N . ALA A 1 117 ? 30.136 -1.146 -35.485 1.00 97.62 117 ALA A N 1
ATOM 872 C CA . ALA A 1 117 ? 28.734 -0.895 -35.162 1.00 97.62 117 ALA A CA 1
ATOM 873 C C . ALA A 1 117 ? 28.065 -2.079 -34.434 1.00 97.62 117 ALA A C 1
ATOM 875 O O . ALA A 1 117 ? 27.167 -1.878 -33.614 1.00 97.62 117 ALA A O 1
ATOM 876 N N . ALA A 1 118 ? 28.465 -3.321 -34.727 1.00 97.94 118 ALA A N 1
ATOM 877 C CA . ALA A 1 118 ? 27.953 -4.500 -34.036 1.00 97.94 118 ALA A CA 1
ATOM 878 C C . ALA A 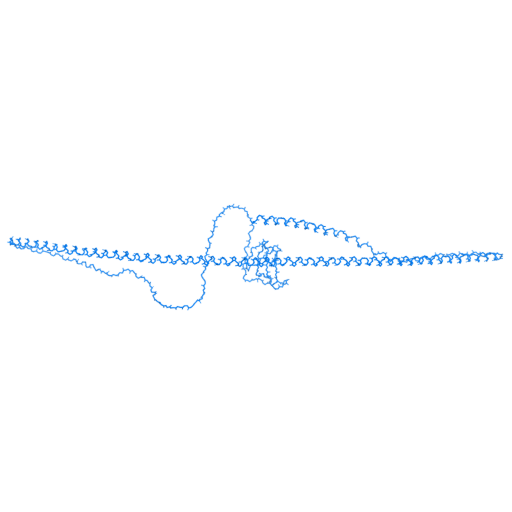1 118 ? 28.495 -4.613 -32.604 1.00 97.94 118 ALA A C 1
ATOM 880 O O . ALA A 1 118 ? 27.746 -5.005 -31.708 1.00 97.94 118 ALA A O 1
ATOM 881 N N . GLU A 1 119 ? 29.759 -4.258 -32.373 1.00 98.00 119 GLU A N 1
ATOM 882 C CA . GLU A 1 119 ? 30.365 -4.222 -31.039 1.00 98.00 119 GLU A CA 1
ATOM 883 C C . GLU A 1 119 ? 29.769 -3.106 -30.179 1.00 98.00 119 GLU A C 1
ATOM 885 O O . GLU A 1 119 ? 29.352 -3.384 -29.054 1.00 98.00 119 GLU A O 1
ATOM 890 N N . ALA A 1 120 ? 29.586 -1.902 -30.730 1.00 97.88 120 ALA A N 1
ATOM 891 C CA . ALA A 1 120 ? 28.902 -0.806 -30.041 1.00 97.88 120 ALA A CA 1
ATOM 892 C C . ALA A 1 120 ? 27.479 -1.207 -29.609 1.00 97.88 120 ALA A C 1
ATOM 894 O O . ALA A 1 120 ? 27.093 -1.043 -28.454 1.00 97.88 120 ALA A O 1
ATOM 895 N N . ARG A 1 121 ? 26.712 -1.857 -30.498 1.00 98.12 121 ARG A N 1
ATOM 896 C CA . ARG A 1 121 ? 25.373 -2.376 -30.161 1.00 98.12 121 ARG A CA 1
ATOM 897 C C . ARG A 1 121 ? 25.396 -3.466 -29.089 1.00 98.12 121 ARG A C 1
ATOM 899 O O . ARG A 1 121 ? 24.429 -3.590 -28.340 1.00 98.12 121 ARG A O 1
ATOM 906 N N . ARG A 1 122 ? 26.452 -4.286 -29.026 1.00 98.06 122 ARG A N 1
ATOM 907 C CA . ARG A 1 122 ? 26.616 -5.287 -27.959 1.00 98.06 122 ARG A CA 1
ATOM 908 C C . ARG A 1 122 ? 26.885 -4.613 -26.617 1.00 98.06 122 ARG A C 1
ATOM 910 O O . ARG A 1 122 ? 26.223 -4.980 -25.653 1.00 98.06 122 ARG A O 1
ATOM 917 N N . GLN A 1 123 ? 27.762 -3.611 -26.579 1.00 97.50 123 GLN A N 1
ATOM 918 C CA . GLN A 1 123 ? 28.050 -2.835 -25.369 1.00 97.50 123 GLN A CA 1
ATOM 919 C C . GLN A 1 123 ? 26.796 -2.117 -24.857 1.00 97.50 123 GLN A C 1
ATOM 921 O O . GLN A 1 123 ? 26.408 -2.315 -23.709 1.00 97.50 123 GLN A O 1
ATOM 926 N N . GLU A 1 124 ? 26.065 -1.414 -25.727 1.00 96.94 124 GLU A N 1
ATOM 927 C CA . GLU A 1 124 ? 24.796 -0.774 -25.350 1.00 96.94 124 GLU A CA 1
ATOM 928 C C . GLU A 1 124 ? 23.757 -1.785 -24.834 1.00 96.94 124 GLU A C 1
ATOM 930 O O . GLU A 1 124 ? 22.993 -1.500 -23.909 1.00 96.94 124 GLU A O 1
ATOM 935 N N . ALA A 1 125 ? 23.691 -2.982 -25.425 1.00 96.75 125 ALA A N 1
ATOM 936 C CA . ALA A 1 125 ? 22.776 -4.025 -24.972 1.00 96.75 125 ALA A CA 1
ATOM 937 C C . ALA A 1 125 ? 23.172 -4.599 -23.601 1.00 96.75 125 ALA A C 1
ATOM 939 O O . ALA A 1 125 ? 22.287 -4.938 -22.811 1.00 96.75 125 ALA A O 1
ATOM 940 N N . GLU A 1 126 ? 24.467 -4.718 -23.309 1.00 97.88 126 GLU A N 1
ATOM 941 C CA . GLU A 1 126 ? 24.973 -5.145 -22.001 1.00 97.88 126 GLU A CA 1
ATOM 942 C C . GLU A 1 126 ? 24.738 -4.079 -20.929 1.00 97.88 126 GLU A C 1
ATOM 944 O O . GLU A 1 126 ? 24.203 -4.408 -19.870 1.00 97.88 126 GLU A O 1
ATOM 949 N N . GLU A 1 127 ? 24.996 -2.806 -21.226 1.00 97.75 127 GLU A N 1
ATOM 950 C CA . GLU A 1 127 ? 24.693 -1.689 -20.325 1.00 97.75 127 GLU A CA 1
ATOM 951 C C . GLU A 1 127 ? 23.192 -1.592 -20.030 1.00 97.75 127 GLU A C 1
ATOM 953 O O . GLU A 1 127 ? 22.786 -1.465 -18.875 1.00 97.75 127 GLU A O 1
ATOM 958 N N . ARG A 1 128 ? 22.333 -1.752 -21.046 1.00 97.94 128 ARG A N 1
ATOM 959 C CA . ARG A 1 128 ? 20.874 -1.797 -20.847 1.00 97.94 128 ARG A CA 1
ATOM 960 C C . ARG A 1 128 ? 20.439 -2.982 -19.990 1.00 97.94 128 ARG A C 1
ATOM 962 O O . ARG A 1 128 ? 19.523 -2.838 -19.181 1.00 97.94 128 ARG A O 1
ATOM 969 N N . LYS A 1 129 ? 21.070 -4.151 -20.149 1.00 97.25 129 LYS A N 1
ATOM 970 C CA . LYS A 1 129 ? 20.803 -5.317 -19.293 1.00 97.25 129 LYS A CA 1
ATOM 971 C C . LYS A 1 129 ? 21.249 -5.069 -17.853 1.00 97.25 129 LYS A C 1
ATOM 973 O O . LYS A 1 129 ? 20.493 -5.406 -16.946 1.00 97.25 129 LYS A O 1
ATOM 978 N N . ALA A 1 130 ? 22.419 -4.464 -17.645 1.00 97.81 130 ALA A N 1
ATOM 979 C CA . ALA A 1 130 ? 22.921 -4.113 -16.319 1.00 97.81 130 ALA A CA 1
ATOM 980 C C . ALA A 1 130 ? 22.007 -3.088 -15.629 1.00 97.81 130 ALA A C 1
ATOM 982 O O . ALA A 1 130 ? 21.544 -3.338 -14.519 1.00 97.81 130 ALA A O 1
ATOM 983 N N . ALA A 1 131 ? 21.630 -2.013 -16.328 1.00 97.38 131 ALA A N 1
ATOM 984 C CA . ALA A 1 131 ? 20.705 -1.001 -15.817 1.00 97.38 131 ALA A CA 1
ATOM 985 C C . ALA A 1 131 ? 19.317 -1.586 -15.495 1.00 97.38 131 ALA A C 1
ATOM 987 O O . ALA A 1 131 ? 18.701 -1.240 -14.488 1.00 97.38 131 ALA A O 1
ATOM 988 N N . MET A 1 132 ? 18.810 -2.512 -16.319 1.00 96.31 132 MET A N 1
ATOM 989 C CA . MET A 1 132 ? 17.547 -3.200 -16.037 1.00 96.31 132 MET A CA 1
ATOM 990 C C . MET A 1 132 ? 17.651 -4.132 -14.820 1.00 96.31 132 MET A C 1
ATOM 992 O O . MET A 1 132 ? 16.684 -4.240 -14.064 1.00 96.31 132 MET A O 1
ATOM 996 N N . ALA A 1 133 ? 18.792 -4.798 -14.618 1.00 97.69 133 ALA A N 1
ATOM 997 C CA . ALA A 1 133 ? 19.033 -5.647 -13.454 1.00 97.69 133 ALA A CA 1
ATOM 998 C C . ALA A 1 133 ? 19.121 -4.824 -12.159 1.00 97.69 133 ALA A C 1
ATOM 1000 O O . ALA A 1 133 ? 18.447 -5.164 -11.188 1.00 97.69 133 ALA A O 1
ATOM 1001 N N . GLU A 1 134 ? 19.848 -3.705 -12.175 1.00 96.69 134 GLU A N 1
ATOM 1002 C CA . GLU A 1 134 ? 19.923 -2.758 -11.056 1.00 96.69 134 GLU A CA 1
ATOM 1003 C C . GLU A 1 134 ? 18.536 -2.190 -10.721 1.00 96.69 134 GLU A C 1
ATOM 1005 O O . GLU A 1 134 ? 18.091 -2.239 -9.574 1.00 96.69 134 GLU A O 1
ATOM 1010 N N . ALA A 1 135 ? 17.779 -1.748 -11.731 1.00 95.75 135 ALA A N 1
ATOM 1011 C CA . ALA A 1 135 ? 16.416 -1.263 -11.533 1.00 95.75 135 ALA A CA 1
ATOM 1012 C C . ALA A 1 135 ? 15.475 -2.351 -10.979 1.00 95.75 135 ALA A C 1
ATOM 1014 O O . ALA A 1 135 ? 14.553 -2.053 -10.213 1.00 95.75 135 ALA A O 1
ATOM 1015 N N . ALA A 1 136 ? 15.675 -3.617 -11.357 1.00 97.50 136 ALA A N 1
ATOM 1016 C CA . ALA A 1 136 ? 14.912 -4.736 -10.815 1.00 97.50 136 ALA A CA 1
ATOM 1017 C C . ALA A 1 136 ? 15.277 -5.029 -9.351 1.00 97.50 136 ALA A C 1
ATOM 1019 O O . ALA A 1 136 ? 14.381 -5.336 -8.562 1.00 97.50 136 ALA A O 1
ATOM 1020 N N . GLU A 1 137 ? 16.551 -4.915 -8.975 1.00 96.94 137 GLU A N 1
ATOM 1021 C CA . GLU A 1 137 ? 17.003 -5.062 -7.590 1.00 96.94 137 GLU A CA 1
ATOM 1022 C C . GLU A 1 137 ? 16.489 -3.922 -6.705 1.00 96.94 137 GLU A C 1
ATOM 1024 O O . GLU A 1 137 ? 15.881 -4.194 -5.671 1.00 96.94 137 GLU A O 1
ATOM 1029 N N . ALA A 1 138 ? 16.592 -2.669 -7.156 1.00 96.94 138 ALA A N 1
ATOM 1030 C CA . ALA A 1 138 ? 16.037 -1.513 -6.450 1.00 96.94 138 ALA A CA 1
ATOM 1031 C C . ALA A 1 138 ? 14.526 -1.676 -6.196 1.00 96.94 138 ALA A C 1
ATOM 1033 O O . ALA A 1 138 ? 14.036 -1.472 -5.086 1.00 96.94 138 ALA A O 1
ATOM 1034 N N . ARG A 1 139 ? 13.771 -2.161 -7.196 1.00 97.12 139 ARG A N 1
ATOM 1035 C CA . ARG A 1 139 ? 12.340 -2.474 -7.030 1.00 97.12 139 ARG A CA 1
ATOM 1036 C C . ARG A 1 139 ? 12.080 -3.604 -6.031 1.00 97.12 139 ARG A C 1
ATOM 1038 O O . ARG A 1 139 ? 11.042 -3.581 -5.370 1.00 97.12 139 ARG A O 1
ATOM 1045 N N . ARG A 1 140 ? 12.969 -4.599 -5.927 1.00 97.31 140 ARG A N 1
ATOM 1046 C CA . ARG A 1 140 ? 12.863 -5.670 -4.919 1.00 97.31 140 ARG A CA 1
ATOM 1047 C C . ARG A 1 140 ? 13.118 -5.130 -3.516 1.00 97.31 140 ARG A C 1
ATOM 1049 O O . ARG A 1 140 ? 12.320 -5.430 -2.634 1.00 97.31 140 ARG A O 1
ATOM 1056 N N . GLN A 1 141 ? 14.146 -4.302 -3.339 1.00 96.75 141 GLN A N 1
ATOM 1057 C CA . GLN A 1 141 ? 14.461 -3.661 -2.060 1.00 96.75 141 GLN A CA 1
ATOM 1058 C C . GLN A 1 141 ? 13.304 -2.765 -1.596 1.00 96.75 141 GLN A C 1
ATOM 1060 O O . GLN A 1 141 ? 12.791 -2.951 -0.496 1.00 96.75 141 GLN A O 1
ATOM 1065 N N . GLU A 1 142 ? 12.771 -1.901 -2.468 1.00 95.62 142 GLU A N 1
ATOM 1066 C CA . GLU A 1 142 ? 11.591 -1.091 -2.135 1.00 95.62 142 GLU A CA 1
ATOM 1067 C C . GLU A 1 142 ? 10.364 -1.942 -1.766 1.00 95.62 142 GLU A C 1
ATOM 1069 O O . GLU A 1 142 ? 9.567 -1.567 -0.903 1.00 95.62 142 GLU A O 1
ATOM 1074 N N . ALA A 1 143 ? 10.148 -3.063 -2.460 1.00 95.56 143 ALA A N 1
ATOM 1075 C CA . ALA A 1 143 ? 9.031 -3.954 -2.170 1.00 95.56 143 ALA A CA 1
ATOM 1076 C C . ALA A 1 143 ? 9.204 -4.655 -0.814 1.00 95.56 143 ALA A C 1
ATOM 1078 O O . ALA A 1 143 ? 8.222 -4.824 -0.086 1.00 95.56 143 ALA A O 1
ATOM 1079 N N . GLU A 1 144 ? 10.431 -5.037 -0.463 1.00 97.19 144 GLU A N 1
ATOM 1080 C CA . GLU A 1 144 ? 10.767 -5.625 0.830 1.00 97.19 144 GLU A CA 1
ATOM 1081 C C . GLU A 1 144 ? 10.605 -4.612 1.969 1.00 97.19 144 GLU A C 1
ATOM 1083 O O . GLU A 1 144 ? 9.929 -4.918 2.951 1.00 97.19 144 GLU A O 1
ATOM 1088 N N . GLU A 1 145 ? 11.087 -3.379 1.801 1.00 96.62 145 GLU A N 1
ATOM 1089 C CA . GLU A 1 145 ? 10.880 -2.288 2.761 1.00 96.62 145 GLU A CA 1
ATOM 1090 C C . GLU A 1 145 ? 9.392 -1.983 2.966 1.00 96.62 145 GLU A C 1
ATOM 1092 O O . GLU A 1 145 ? 8.916 -1.886 4.099 1.00 96.62 145 GLU A O 1
ATOM 1097 N N . LYS A 1 146 ? 8.611 -1.902 1.879 1.00 96.25 146 LYS A N 1
ATOM 1098 C CA . LYS A 1 146 ? 7.152 -1.705 1.956 1.00 96.25 146 LYS A CA 1
ATOM 1099 C C . LYS A 1 146 ? 6.468 -2.866 2.676 1.00 96.25 146 LYS A C 1
ATOM 1101 O O . LYS A 1 146 ? 5.537 -2.640 3.452 1.00 96.25 146 LYS A O 1
ATOM 1106 N N . LYS A 1 147 ? 6.923 -4.104 2.459 1.00 96.69 147 LYS A N 1
ATOM 1107 C CA . LYS A 1 147 ? 6.405 -5.290 3.155 1.00 96.69 147 LYS A CA 1
ATOM 1108 C C . LYS A 1 147 ? 6.769 -5.273 4.643 1.00 96.69 147 LYS A C 1
ATOM 1110 O O . LYS A 1 147 ? 5.900 -5.564 5.464 1.00 96.69 147 LYS A O 1
ATOM 1115 N N . ALA A 1 148 ? 7.996 -4.892 4.996 1.00 97.38 148 ALA A N 1
ATOM 1116 C CA . ALA A 1 148 ? 8.446 -4.755 6.380 1.00 97.38 148 ALA A CA 1
ATOM 1117 C C . ALA A 1 148 ? 7.671 -3.649 7.116 1.00 97.38 148 ALA A C 1
ATOM 1119 O O . ALA A 1 148 ? 7.146 -3.880 8.205 1.00 97.38 148 ALA A O 1
ATOM 1120 N N . ALA A 1 149 ? 7.488 -2.486 6.484 1.00 95.38 149 ALA A N 1
ATOM 1121 C CA . ALA A 1 149 ? 6.688 -1.391 7.028 1.00 95.38 149 ALA A CA 1
ATOM 1122 C C . ALA A 1 149 ? 5.214 -1.789 7.222 1.00 95.38 149 ALA A C 1
ATOM 1124 O O . ALA A 1 149 ? 4.609 -1.466 8.246 1.00 95.38 149 ALA A O 1
ATOM 1125 N N . ALA A 1 150 ? 4.629 -2.531 6.274 1.00 95.81 150 ALA A N 1
ATOM 1126 C CA . ALA A 1 150 ? 3.268 -3.046 6.403 1.00 95.81 150 ALA A CA 1
ATOM 1127 C C . ALA A 1 150 ? 3.136 -4.075 7.540 1.00 95.81 150 ALA A C 1
ATOM 1129 O O . ALA A 1 150 ? 2.143 -4.048 8.271 1.00 95.81 150 ALA A O 1
ATOM 1130 N N . ALA A 1 151 ? 4.131 -4.951 7.718 1.00 96.69 151 ALA A N 1
ATOM 1131 C CA . ALA A 1 151 ? 4.169 -5.913 8.817 1.00 96.69 151 ALA A CA 1
ATOM 1132 C C . ALA A 1 151 ? 4.275 -5.209 10.181 1.00 96.69 151 ALA A C 1
ATOM 1134 O O . ALA A 1 151 ? 3.459 -5.483 11.062 1.00 96.69 151 ALA A O 1
ATOM 1135 N N . ALA A 1 152 ? 5.180 -4.235 10.320 1.00 96.25 152 ALA A N 1
ATOM 1136 C CA . ALA A 1 152 ? 5.325 -3.434 11.537 1.00 96.25 152 ALA A CA 1
ATOM 1137 C C . ALA A 1 152 ? 4.046 -2.640 11.861 1.00 96.25 152 ALA A C 1
ATOM 1139 O O . ALA A 1 152 ? 3.588 -2.613 13.003 1.00 96.25 152 ALA A O 1
ATOM 1140 N N . ALA A 1 153 ? 3.397 -2.050 10.851 1.00 94.69 153 ALA A N 1
ATOM 1141 C CA . ALA A 1 153 ? 2.123 -1.357 11.036 1.00 94.69 153 ALA A CA 1
ATOM 1142 C C . ALA A 1 153 ? 0.986 -2.309 11.451 1.00 94.69 153 ALA A C 1
ATOM 1144 O O . ALA A 1 153 ? 0.100 -1.920 12.217 1.00 94.69 153 ALA A O 1
ATOM 1145 N N . ALA A 1 154 ? 0.979 -3.549 10.954 1.00 96.75 154 ALA A N 1
ATOM 1146 C CA . ALA A 1 154 ? 0.005 -4.559 11.355 1.00 96.75 154 ALA A CA 1
ATOM 1147 C C . ALA A 1 154 ? 0.228 -5.026 12.802 1.00 96.75 154 ALA A C 1
ATOM 1149 O O . ALA A 1 154 ? -0.744 -5.196 13.538 1.00 96.75 154 ALA A O 1
ATOM 1150 N N . GLU A 1 155 ? 1.481 -5.194 13.222 1.00 95.69 155 GLU A N 1
ATOM 1151 C CA . GLU A 1 155 ? 1.835 -5.525 14.604 1.00 95.69 155 GLU A CA 1
ATOM 1152 C C . GLU A 1 155 ? 1.465 -4.392 15.568 1.00 95.69 155 GLU A C 1
ATOM 1154 O O . GLU A 1 155 ? 0.760 -4.635 16.546 1.00 95.69 155 GLU A O 1
ATOM 1159 N N . ALA A 1 156 ? 1.802 -3.141 15.237 1.00 96.12 156 ALA A N 1
ATOM 1160 C CA . ALA A 1 156 ? 1.428 -1.975 16.037 1.00 96.12 156 ALA A CA 1
ATOM 1161 C C . ALA A 1 156 ? -0.097 -1.848 16.199 1.00 96.12 156 ALA A C 1
ATOM 1163 O O . ALA A 1 156 ? -0.595 -1.558 17.286 1.00 96.12 156 ALA A O 1
ATOM 1164 N N . LYS A 1 157 ? -0.869 -2.130 15.139 1.00 97.06 157 LYS A N 1
ATOM 1165 C CA . LYS A 1 157 ? -2.339 -2.170 15.220 1.00 97.06 157 LYS A CA 1
ATOM 1166 C C . LYS A 1 157 ? -2.848 -3.292 16.122 1.00 97.06 157 LYS A C 1
ATOM 1168 O O . LYS A 1 157 ? -3.826 -3.080 16.833 1.00 97.06 157 LYS A O 1
ATOM 1173 N N . LYS A 1 158 ? -2.221 -4.473 16.098 1.00 96.62 158 LYS A N 1
ATOM 1174 C CA . LYS A 1 158 ? -2.576 -5.578 17.003 1.00 96.62 158 LYS A CA 1
ATOM 1175 C C . LYS A 1 158 ? -2.276 -5.221 18.459 1.00 96.62 158 LYS A C 1
ATOM 1177 O O . LYS A 1 158 ? -3.135 -5.457 19.301 1.00 96.62 158 LYS A O 1
ATOM 1182 N N . ALA A 1 159 ? -1.121 -4.614 18.735 1.00 97.00 159 ALA A N 1
ATOM 1183 C CA . ALA A 1 159 ? -0.746 -4.160 20.073 1.00 97.00 159 ALA A CA 1
ATOM 1184 C C . ALA A 1 159 ? -1.719 -3.093 20.605 1.00 97.00 159 ALA A C 1
ATOM 1186 O O . ALA A 1 159 ? -2.274 -3.260 21.685 1.00 97.00 159 ALA A O 1
ATOM 1187 N N . ALA A 1 160 ? -2.033 -2.070 19.802 1.00 96.88 160 ALA A N 1
ATOM 1188 C CA . ALA A 1 160 ? -2.994 -1.031 20.181 1.00 96.88 160 ALA A CA 1
ATOM 1189 C C . ALA A 1 160 ? -4.413 -1.586 20.413 1.00 96.88 160 ALA A C 1
ATOM 1191 O O . ALA A 1 160 ? -5.127 -1.139 21.308 1.00 96.88 160 ALA A O 1
ATOM 1192 N N . LEU A 1 161 ? -4.840 -2.577 19.619 1.00 95.88 161 LEU A N 1
ATOM 1193 C CA . LEU A 1 161 ? -6.124 -3.250 19.830 1.00 95.88 161 LEU A CA 1
ATOM 1194 C C . LEU A 1 161 ? -6.126 -4.078 21.127 1.00 95.88 161 LEU A C 1
ATOM 1196 O O . LEU A 1 161 ? -7.147 -4.114 21.812 1.00 95.88 161 LEU A O 1
ATOM 1200 N N . ALA A 1 162 ? -5.011 -4.736 21.461 1.00 97.69 162 ALA A N 1
ATOM 1201 C CA . ALA A 1 162 ? -4.869 -5.497 22.700 1.00 97.69 162 ALA A CA 1
ATOM 1202 C C . ALA A 1 162 ? -4.909 -4.576 23.930 1.00 97.69 162 ALA A C 1
ATOM 1204 O O . ALA A 1 162 ? -5.709 -4.818 24.830 1.00 97.69 162 ALA A O 1
ATOM 1205 N N . GLU A 1 163 ? -4.158 -3.473 23.913 1.00 96.62 163 GLU A N 1
ATOM 1206 C CA . GLU A 1 163 ? -4.176 -2.452 24.969 1.00 96.62 163 GLU A CA 1
ATOM 1207 C C . GLU A 1 163 ? -5.584 -1.860 25.150 1.00 96.62 163 GLU A C 1
ATOM 1209 O O . GLU A 1 163 ? -6.118 -1.813 26.258 1.00 96.62 163 GLU A O 1
ATOM 1214 N N . ALA A 1 164 ? -6.256 -1.498 24.051 1.00 96.19 164 ALA A N 1
ATOM 1215 C CA . ALA A 1 164 ? -7.628 -0.997 24.106 1.00 96.19 164 ALA A CA 1
ATOM 1216 C C . ALA A 1 164 ? -8.623 -2.041 24.650 1.00 96.19 164 ALA A C 1
ATOM 1218 O O . ALA A 1 164 ? -9.620 -1.684 25.284 1.00 96.19 164 ALA A O 1
ATOM 1219 N N . ALA A 1 165 ? -8.391 -3.333 24.399 1.00 97.44 165 ALA A N 1
ATOM 1220 C CA . ALA A 1 165 ? -9.213 -4.406 24.947 1.00 97.44 165 ALA A CA 1
ATOM 1221 C C . ALA A 1 165 ? -8.978 -4.599 26.453 1.00 97.44 165 ALA A C 1
ATOM 1223 O O . ALA A 1 165 ? -9.942 -4.837 27.182 1.00 97.44 165 ALA A O 1
ATOM 1224 N N . GLU A 1 166 ? -7.738 -4.469 26.925 1.00 96.94 166 GLU A N 1
ATOM 1225 C CA . GLU A 1 166 ? -7.403 -4.510 28.352 1.00 96.94 166 GLU A CA 1
ATOM 1226 C C . GLU A 1 166 ? -7.986 -3.313 29.107 1.00 96.94 166 GLU A C 1
ATOM 1228 O O . GLU A 1 166 ? -8.668 -3.517 30.112 1.00 96.94 166 GLU A O 1
ATOM 1233 N N . ALA A 1 167 ? -7.859 -2.097 28.570 1.00 97.19 167 ALA A N 1
ATOM 1234 C CA . ALA A 1 167 ? -8.480 -0.902 29.145 1.00 97.19 167 ALA A CA 1
ATOM 1235 C C . ALA A 1 167 ? -10.007 -1.061 29.283 1.00 97.19 167 ALA A C 1
ATOM 1237 O O . ALA A 1 167 ? -10.587 -0.789 30.332 1.00 97.19 167 ALA A O 1
ATOM 1238 N N . ARG A 1 168 ? -10.676 -1.614 28.260 1.00 97.69 168 ARG A N 1
ATOM 1239 C CA . ARG A 1 168 ? -12.121 -1.907 28.324 1.00 97.69 168 ARG A CA 1
ATOM 1240 C C . ARG A 1 168 ? -12.483 -2.962 29.368 1.00 97.69 168 ARG A C 1
ATOM 1242 O O . ARG A 1 168 ? -13.584 -2.905 29.913 1.00 97.69 168 ARG A O 1
ATOM 1249 N N . ARG A 1 169 ? -11.607 -3.939 29.627 1.00 97.50 169 ARG A N 1
ATOM 1250 C CA . ARG A 1 169 ? -11.819 -4.933 30.692 1.00 97.50 169 ARG A CA 1
ATOM 1251 C C . ARG A 1 169 ? -11.715 -4.285 32.067 1.00 97.50 169 ARG A C 1
ATOM 1253 O O . ARG A 1 169 ? -12.593 -4.535 32.886 1.00 97.50 169 ARG A O 1
ATOM 1260 N N . GLN A 1 170 ? -10.722 -3.422 32.276 1.00 96.69 170 GLN A N 1
ATOM 1261 C CA . GLN A 1 170 ? -10.561 -2.667 33.522 1.00 96.69 170 GLN A CA 1
ATOM 1262 C C . GLN A 1 170 ? -11.773 -1.763 33.780 1.00 96.69 170 GLN A C 1
ATOM 1264 O O . GLN A 1 170 ? -12.401 -1.873 34.829 1.00 96.69 170 GLN A O 1
ATOM 1269 N N . GLU A 1 171 ? -12.215 -0.979 32.789 1.00 96.06 171 GLU A N 1
ATOM 1270 C CA . GLU A 1 171 ? -13.425 -0.154 32.928 1.00 96.06 171 GLU A CA 1
ATOM 1271 C C . GLU A 1 171 ? -14.685 -0.984 33.231 1.00 96.06 171 GLU A C 1
ATOM 1273 O O . GLU A 1 171 ? -15.579 -0.545 33.959 1.00 96.06 171 GLU A O 1
ATOM 1278 N N . ALA A 1 172 ? -14.811 -2.174 32.635 1.00 95.88 172 ALA A N 1
ATOM 1279 C CA . ALA A 1 172 ? -15.944 -3.059 32.889 1.00 95.88 172 ALA A CA 1
ATOM 1280 C C . ALA A 1 172 ? -15.901 -3.649 34.307 1.00 95.88 172 ALA A C 1
ATOM 1282 O O . ALA A 1 172 ? -16.949 -3.781 34.944 1.00 95.88 172 ALA A O 1
ATOM 1283 N N . GLU A 1 173 ? -14.711 -3.983 34.806 1.00 96.81 173 GLU A N 1
ATOM 1284 C CA . GLU A 1 173 ? -14.500 -4.462 36.170 1.00 96.81 173 GLU A CA 1
ATOM 1285 C C . GLU A 1 173 ? -14.795 -3.366 37.200 1.00 96.81 173 GLU A C 1
ATOM 1287 O O . GLU A 1 173 ? -15.566 -3.608 38.129 1.00 96.81 173 GLU A O 1
ATOM 1292 N N . GLU A 1 174 ? -14.315 -2.141 36.980 1.00 96.88 174 GLU A N 1
ATOM 1293 C CA . GLU A 1 174 ? -14.630 -0.980 37.821 1.00 96.88 174 GLU A CA 1
ATOM 1294 C C . GLU A 1 174 ? -16.136 -0.696 37.856 1.00 96.88 174 GLU A C 1
ATOM 1296 O O . GLU A 1 174 ? -16.720 -0.516 38.926 1.00 96.88 174 GLU A O 1
ATOM 1301 N N . LYS A 1 175 ? -16.810 -0.731 36.698 1.00 96.88 175 LYS A N 1
ATOM 1302 C CA . LYS A 1 175 ? -18.273 -0.567 36.627 1.00 96.88 175 LYS A CA 1
ATOM 1303 C C . LYS 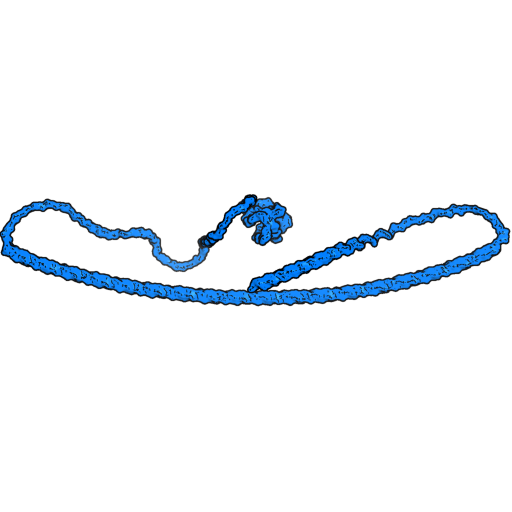A 1 175 ? -19.007 -1.682 37.367 1.00 96.88 175 LYS A C 1
ATOM 1305 O O . LYS A 1 175 ? -20.017 -1.417 38.020 1.00 96.88 175 LYS A O 1
ATOM 1310 N N . LYS A 1 176 ? -18.514 -2.922 37.293 1.00 96.25 176 LYS A N 1
ATOM 1311 C CA . LYS A 1 176 ? -19.083 -4.057 38.030 1.00 96.25 176 LYS A CA 1
ATOM 1312 C C . LYS A 1 176 ? -18.879 -3.898 39.540 1.00 96.25 176 LYS A C 1
ATOM 1314 O O . LYS A 1 176 ? -19.823 -4.143 40.290 1.00 96.25 176 LYS A O 1
ATOM 1319 N N . ALA A 1 177 ? -17.703 -3.450 39.978 1.00 96.50 177 ALA A N 1
ATOM 1320 C CA . ALA A 1 177 ? -17.406 -3.171 41.381 1.00 96.50 177 ALA A CA 1
ATOM 1321 C C . ALA A 1 177 ? -18.276 -2.025 41.926 1.00 96.50 177 ALA A C 1
ATOM 1323 O O . ALA A 1 177 ? -18.909 -2.175 42.970 1.00 96.50 177 ALA A O 1
ATOM 1324 N N . ALA A 1 178 ? -18.411 -0.928 41.176 1.00 96.06 178 ALA A N 1
ATOM 1325 C CA . ALA A 1 178 ? -19.281 0.191 41.537 1.00 96.06 178 ALA A CA 1
ATOM 1326 C C . ALA A 1 178 ? -20.761 -0.223 41.616 1.00 96.06 178 ALA A C 1
ATOM 1328 O O . ALA A 1 178 ? -21.471 0.166 42.544 1.00 96.06 178 ALA A O 1
ATOM 1329 N N . ALA A 1 179 ? -21.234 -1.055 40.681 1.00 96.00 179 ALA A N 1
ATOM 1330 C CA . ALA A 1 179 ? -22.593 -1.590 40.718 1.00 96.00 179 ALA A CA 1
ATOM 1331 C C . ALA A 1 179 ? -22.825 -2.515 41.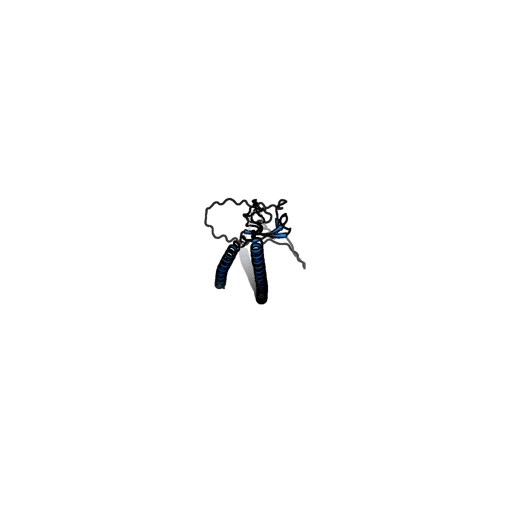927 1.00 96.00 179 ALA A C 1
ATOM 1333 O O . ALA A 1 179 ? -23.891 -2.454 42.542 1.00 96.00 179 ALA A O 1
ATOM 1334 N N . ALA A 1 180 ? -21.835 -3.340 42.288 1.00 96.19 180 ALA A N 1
ATOM 1335 C CA . ALA A 1 180 ? -21.895 -4.192 43.473 1.00 96.19 180 ALA A CA 1
ATOM 1336 C C . ALA A 1 180 ? -21.946 -3.359 44.766 1.00 96.19 180 ALA A C 1
ATOM 1338 O O . ALA A 1 180 ? -22.839 -3.577 45.584 1.00 96.19 180 ALA A O 1
ATOM 1339 N N . ALA A 1 181 ? -21.082 -2.347 44.899 1.00 95.75 181 ALA A N 1
ATOM 1340 C CA . ALA A 1 181 ? -21.079 -1.429 46.039 1.00 95.75 181 ALA A CA 1
ATOM 1341 C C . ALA A 1 181 ? -22.401 -0.649 46.157 1.00 95.75 181 ALA A C 1
ATOM 1343 O O . ALA A 1 181 ? -22.971 -0.532 47.240 1.00 95.75 181 ALA A O 1
ATOM 1344 N N . ALA A 1 182 ? -22.958 -0.176 45.037 1.00 94.62 182 ALA A N 1
ATOM 1345 C CA . ALA A 1 182 ? -24.258 0.494 45.028 1.00 94.62 182 ALA A CA 1
ATOM 1346 C C . ALA A 1 182 ? -25.412 -0.446 45.425 1.00 94.62 182 ALA A C 1
ATOM 1348 O O . ALA A 1 182 ? -26.371 -0.016 46.069 1.00 94.62 182 ALA A O 1
ATOM 1349 N N . ALA A 1 183 ? -25.346 -1.727 45.048 1.00 96.06 183 ALA A N 1
ATOM 1350 C CA . ALA A 1 183 ? -26.334 -2.722 45.455 1.00 96.06 183 ALA A CA 1
ATOM 1351 C C . ALA A 1 183 ? -26.243 -3.037 46.957 1.00 96.06 183 ALA A C 1
ATOM 1353 O O . ALA A 1 183 ? -27.278 -3.172 47.610 1.00 96.06 183 ALA A O 1
ATOM 1354 N N . GLU A 1 184 ? -25.032 -3.120 47.509 1.00 95.38 184 GLU A N 1
ATOM 1355 C CA . GLU A 1 184 ? -24.807 -3.294 48.945 1.00 95.38 184 GLU A CA 1
ATOM 1356 C C . GLU A 1 184 ? -25.302 -2.082 49.744 1.00 95.38 184 GLU A C 1
ATOM 1358 O O . GLU A 1 184 ? -26.089 -2.250 50.675 1.00 95.38 184 GLU A O 1
ATOM 1363 N N . ALA A 1 185 ? -24.972 -0.862 49.310 1.00 95.31 185 ALA A N 1
ATOM 1364 C CA . ALA A 1 185 ? -25.455 0.369 49.937 1.00 95.31 185 ALA A CA 1
ATOM 1365 C C . ALA A 1 185 ? -26.992 0.453 49.947 1.00 95.31 185 ALA A C 1
ATOM 1367 O O . ALA A 1 185 ? -27.595 0.821 50.953 1.00 95.31 185 ALA A O 1
ATOM 1368 N N . LYS A 1 186 ? -27.654 0.041 48.854 1.00 97.06 186 LYS A N 1
ATOM 1369 C CA . LYS A 1 186 ? -29.124 -0.042 48.802 1.00 97.06 186 LYS A CA 1
ATOM 1370 C C . LYS A 1 186 ? -29.691 -1.075 49.775 1.00 97.06 186 LYS A C 1
ATOM 1372 O O . LYS A 1 186 ? -30.740 -0.823 50.363 1.00 97.06 186 LYS A O 1
ATOM 1377 N N . LYS A 1 187 ? -29.033 -2.228 49.945 1.00 96.00 187 LYS A N 1
ATOM 1378 C CA . LYS A 1 187 ? -29.449 -3.241 50.930 1.00 96.00 187 LYS A CA 1
ATOM 1379 C C . LYS A 1 187 ? -29.305 -2.717 52.359 1.00 96.00 187 LYS A C 1
ATOM 1381 O O . LYS A 1 187 ? -30.236 -2.893 53.137 1.00 96.00 187 LYS A O 1
ATOM 1386 N N . ALA A 1 188 ? -28.196 -2.048 52.675 1.00 95.81 188 ALA A N 1
ATOM 1387 C CA . ALA A 1 188 ? -27.965 -1.444 53.986 1.00 95.81 188 ALA A CA 1
ATOM 1388 C C . ALA A 1 188 ? -29.007 -0.358 54.302 1.00 95.81 188 ALA A C 1
ATOM 1390 O O . ALA A 1 188 ? -29.661 -0.427 55.338 1.00 95.81 188 ALA A O 1
ATOM 1391 N N . ALA A 1 189 ? -29.260 0.563 53.365 1.00 96.12 189 ALA A N 1
ATOM 1392 C CA . ALA A 1 189 ? -30.270 1.610 53.533 1.00 96.12 189 ALA A CA 1
ATOM 1393 C C . ALA A 1 189 ? -31.691 1.042 53.708 1.00 96.12 189 ALA A C 1
ATOM 1395 O O . ALA A 1 189 ? -32.491 1.567 54.479 1.00 96.12 189 ALA A O 1
ATOM 1396 N N . LEU A 1 190 ? -32.022 -0.051 53.009 1.00 95.62 190 LEU A N 1
ATOM 1397 C CA . LEU A 1 190 ? -33.315 -0.718 53.168 1.00 95.62 190 LEU A CA 1
ATOM 1398 C C . LEU A 1 190 ? -33.435 -1.430 54.525 1.00 95.62 190 LEU A C 1
ATOM 1400 O O . LEU A 1 190 ? -34.524 -1.442 55.096 1.00 95.62 190 LEU A O 1
ATOM 1404 N N . ALA A 1 191 ? -32.342 -1.997 55.045 1.00 96.50 191 ALA A N 1
ATOM 1405 C CA . ALA A 1 191 ? -32.307 -2.599 56.376 1.00 96.50 191 ALA A CA 1
ATOM 1406 C C . ALA A 1 191 ? -32.472 -1.540 57.480 1.00 96.50 191 ALA A C 1
ATOM 1408 O O . ALA A 1 191 ? -33.327 -1.708 58.346 1.00 96.50 191 ALA A O 1
ATOM 1409 N N . GLU A 1 192 ? -31.753 -0.419 57.388 1.00 95.62 192 GLU A N 1
ATOM 1410 C CA . GLU A 1 192 ? -31.886 0.715 58.314 1.00 95.62 192 GLU A CA 1
ATOM 1411 C C . GLU A 1 192 ? -33.311 1.288 58.292 1.00 95.62 192 GLU A C 1
ATOM 1413 O O . GLU A 1 192 ? -33.945 1.450 59.334 1.00 95.62 192 GLU A O 1
ATOM 1418 N N . ALA A 1 193 ? -33.884 1.498 57.101 1.00 95.19 193 ALA A N 1
ATOM 1419 C CA . ALA A 1 193 ? -35.267 1.954 56.969 1.00 95.19 193 ALA A CA 1
ATOM 1420 C C . ALA A 1 193 ? -36.282 0.951 57.552 1.00 95.19 193 ALA A C 1
ATOM 1422 O O . ALA A 1 193 ? -37.337 1.350 58.053 1.00 95.19 193 ALA A O 1
ATOM 1423 N N . ALA A 1 194 ? -35.996 -0.354 57.488 1.00 96.19 194 ALA A N 1
ATOM 1424 C CA . ALA A 1 194 ? -36.834 -1.378 58.100 1.00 96.19 194 ALA A CA 1
ATOM 1425 C C . ALA A 1 194 ? -36.735 -1.361 59.634 1.00 96.19 194 ALA A C 1
ATOM 1427 O O . ALA A 1 194 ? -37.760 -1.523 60.298 1.00 96.19 194 ALA A O 1
ATOM 1428 N N . GLU A 1 195 ? -35.546 -1.135 60.199 1.00 96.00 195 GLU A N 1
ATOM 1429 C CA . GLU A 1 195 ? -35.359 -0.967 61.645 1.00 96.00 195 GLU A CA 1
ATOM 1430 C C . GLU A 1 195 ? -36.034 0.305 62.164 1.00 96.00 195 GLU A C 1
ATOM 1432 O O . GLU A 1 195 ? -36.795 0.224 63.129 1.00 96.00 195 GLU A O 1
ATOM 1437 N N . ALA A 1 196 ? -35.882 1.438 61.474 1.00 95.69 196 ALA A N 1
ATOM 1438 C CA . ALA A 1 196 ? -36.575 2.680 61.819 1.00 95.69 196 ALA A CA 1
ATOM 1439 C C . ALA A 1 196 ? -38.105 2.491 61.838 1.00 95.69 196 ALA A C 1
ATOM 1441 O O . ALA A 1 196 ? -38.783 2.879 62.787 1.00 95.69 196 ALA A O 1
ATOM 1442 N N . ARG A 1 197 ? -38.664 1.786 60.841 1.00 95.94 197 ARG A N 1
ATOM 1443 C CA . ARG A 1 197 ? -40.101 1.451 60.815 1.00 95.94 197 ARG A CA 1
ATOM 1444 C C . ARG A 1 197 ? -40.534 0.531 61.957 1.00 95.94 197 ARG A C 1
ATOM 1446 O O . ARG A 1 197 ? -41.682 0.626 62.390 1.00 95.94 197 ARG A O 1
ATOM 1453 N N . ARG A 1 198 ? -39.664 -0.370 62.428 1.00 96.12 198 ARG A N 1
ATOM 1454 C CA . ARG A 1 198 ? -39.947 -1.212 63.603 1.00 96.12 198 ARG A CA 1
ATOM 1455 C C . ARG A 1 198 ? -39.996 -0.367 64.871 1.00 96.12 198 ARG A C 1
ATOM 1457 O O . ARG A 1 198 ? -40.961 -0.501 65.615 1.00 96.12 198 ARG A O 1
ATOM 1464 N N . GLN A 1 199 ? -39.035 0.536 65.059 1.00 95.06 199 GLN A N 1
ATOM 1465 C CA . GLN A 1 199 ? -39.010 1.457 66.199 1.00 95.06 199 GLN A CA 1
ATOM 1466 C C . GLN A 1 199 ? -40.256 2.355 66.217 1.00 95.06 199 GLN A C 1
ATOM 1468 O O . GLN A 1 199 ? -40.970 2.386 67.215 1.00 95.06 199 GLN A O 1
ATOM 1473 N N . GLU A 1 200 ? -40.618 2.972 65.085 1.00 94.81 200 GLU A N 1
ATOM 1474 C CA . GLU A 1 200 ? -41.852 3.769 64.987 1.00 94.81 200 GLU A CA 1
ATOM 1475 C C . GLU A 1 200 ? -43.118 2.951 65.297 1.00 94.81 200 GLU A C 1
ATOM 1477 O O . GLU A 1 200 ? -44.083 3.465 65.868 1.00 94.81 200 GLU A O 1
ATOM 1482 N N . ALA A 1 201 ? -43.167 1.681 64.884 1.00 93.88 201 ALA A N 1
ATOM 1483 C CA . ALA A 1 201 ? -44.303 0.808 65.165 1.00 93.88 201 ALA A CA 1
ATOM 1484 C C . ALA A 1 201 ? -44.384 0.434 66.654 1.00 93.88 201 ALA A C 1
ATOM 1486 O O . ALA A 1 201 ? -45.485 0.383 67.209 1.00 93.88 201 ALA A O 1
ATOM 1487 N N . GLU A 1 202 ? -43.243 0.200 67.306 1.00 94.94 202 GLU A N 1
ATOM 1488 C CA . GLU A 1 202 ? -43.162 -0.051 68.747 1.00 94.94 202 GLU A CA 1
ATOM 1489 C C . GLU A 1 202 ? -43.570 1.181 69.559 1.00 94.94 202 GLU A C 1
ATOM 1491 O O . GLU A 1 202 ? -44.405 1.057 70.458 1.00 94.94 202 GLU A O 1
ATOM 1496 N N . GLU A 1 203 ? -43.103 2.376 69.189 1.00 95.31 203 GLU A N 1
ATOM 1497 C CA . GLU A 1 203 ? -43.523 3.637 69.811 1.00 95.31 203 GLU A CA 1
ATOM 1498 C C . GLU A 1 203 ? -45.029 3.873 69.658 1.00 95.31 203 GLU A C 1
ATOM 1500 O O . GLU A 1 203 ? -45.720 4.183 70.632 1.00 95.31 203 GLU A O 1
ATOM 1505 N N . LYS A 1 204 ? -45.586 3.650 68.458 1.00 94.88 204 LYS A N 1
ATOM 1506 C CA . LYS A 1 204 ? -47.038 3.750 68.225 1.00 94.88 204 LYS A CA 1
ATOM 1507 C C . LYS A 1 204 ? -47.817 2.736 69.062 1.00 94.88 204 LYS A C 1
ATOM 1509 O O . LYS A 1 204 ? -48.888 3.066 69.574 1.00 94.88 204 LYS A O 1
ATOM 1514 N N . LYS A 1 205 ? -47.297 1.517 69.236 1.00 93.38 205 LYS A N 1
ATOM 1515 C CA . LYS A 1 205 ? -47.915 0.487 70.084 1.00 93.38 205 LYS A CA 1
ATOM 1516 C C . LYS A 1 205 ? -47.864 0.876 71.566 1.00 93.38 205 LYS A C 1
ATOM 1518 O O . LYS A 1 205 ? -48.868 0.703 72.257 1.00 93.38 205 LYS A O 1
ATOM 1523 N N . ALA A 1 206 ? -46.751 1.436 72.038 1.00 93.25 206 ALA A N 1
ATOM 1524 C CA . ALA A 1 206 ? -46.609 1.945 73.401 1.00 93.25 206 ALA A CA 1
ATOM 1525 C C . ALA A 1 206 ? -47.555 3.128 73.667 1.00 93.25 206 ALA A C 1
ATOM 1527 O O . ALA A 1 206 ? -48.285 3.122 74.658 1.00 93.25 206 ALA A O 1
ATOM 1528 N N . ALA A 1 207 ? -47.637 4.089 72.741 1.00 92.94 207 ALA A N 1
ATOM 1529 C CA . ALA A 1 207 ? -48.565 5.215 72.830 1.00 92.94 207 ALA A CA 1
ATOM 1530 C C . ALA A 1 207 ? -50.036 4.758 72.836 1.00 92.94 207 ALA A C 1
ATOM 1532 O O . ALA A 1 207 ? -50.842 5.259 73.622 1.00 92.94 207 ALA A O 1
ATOM 1533 N N . ALA A 1 208 ? -50.393 3.768 72.010 1.00 92.25 208 ALA A N 1
ATOM 1534 C CA . ALA A 1 208 ? -51.735 3.187 72.003 1.00 92.25 208 ALA A CA 1
ATOM 1535 C C . ALA A 1 208 ? -52.068 2.463 73.321 1.00 92.25 208 ALA A C 1
ATOM 1537 O O . ALA A 1 208 ? -53.194 2.580 73.811 1.00 92.25 208 ALA A O 1
ATOM 1538 N N . ALA A 1 209 ? -51.104 1.749 73.914 1.00 92.38 209 ALA A N 1
ATOM 1539 C CA . ALA A 1 209 ? -51.270 1.101 75.214 1.00 92.38 209 ALA A CA 1
ATOM 1540 C C . ALA A 1 209 ? -51.469 2.128 76.344 1.00 92.38 209 ALA A C 1
ATOM 1542 O O . ALA A 1 209 ? -52.422 1.999 77.111 1.00 92.38 209 ALA A O 1
ATOM 1543 N N . ALA A 1 210 ? -50.655 3.189 76.384 1.00 91.56 210 ALA A N 1
ATOM 1544 C CA . ALA A 1 210 ? -50.795 4.279 77.352 1.00 91.56 210 ALA A CA 1
ATOM 1545 C C . ALA A 1 210 ? -52.144 5.009 77.210 1.00 91.56 210 ALA A C 1
ATOM 1547 O O . ALA A 1 210 ? -52.827 5.272 78.198 1.00 91.56 210 ALA A O 1
ATOM 1548 N N . ALA A 1 211 ? -52.593 5.268 75.977 1.00 89.81 211 ALA A N 1
ATOM 1549 C CA . ALA A 1 211 ? -53.908 5.858 75.726 1.00 89.81 211 ALA A CA 1
ATOM 1550 C C . ALA A 1 211 ? -55.062 4.939 76.172 1.00 89.81 211 ALA A C 1
ATOM 1552 O O . ALA A 1 211 ? -56.096 5.421 76.640 1.00 89.81 211 ALA A O 1
ATOM 1553 N N . ALA A 1 212 ? -54.911 3.618 76.034 1.00 91.25 212 ALA A N 1
ATOM 1554 C CA . ALA A 1 212 ? -55.895 2.654 76.519 1.00 91.25 212 ALA A CA 1
ATOM 1555 C C . ALA A 1 212 ? -55.945 2.603 78.055 1.00 91.25 212 ALA A C 1
ATOM 1557 O O . ALA A 1 212 ? -57.035 2.517 78.622 1.00 91.25 212 ALA A O 1
ATOM 1558 N N . GLU A 1 213 ? -54.797 2.690 78.729 1.00 90.06 213 GLU A N 1
ATOM 1559 C CA . GLU A 1 213 ? -54.719 2.771 80.190 1.00 90.06 213 GLU A CA 1
ATOM 1560 C C . GLU A 1 213 ? -55.333 4.073 80.717 1.00 90.06 213 GLU A C 1
ATOM 1562 O O . GLU A 1 213 ? -56.206 4.027 81.584 1.00 90.06 213 GLU A O 1
ATOM 1567 N N . ALA A 1 214 ? -54.999 5.217 80.113 1.00 89.81 214 ALA A N 1
ATOM 1568 C CA . ALA A 1 214 ? -55.595 6.509 80.453 1.00 89.81 214 ALA A CA 1
ATOM 1569 C C . ALA A 1 214 ? -57.126 6.497 80.295 1.00 89.81 214 ALA A C 1
ATOM 1571 O O . ALA A 1 214 ? -57.852 6.996 81.154 1.00 89.81 214 ALA A O 1
ATOM 1572 N N . LYS A 1 215 ? -57.646 5.856 79.236 1.00 91.81 215 LYS A N 1
ATOM 1573 C CA . LYS A 1 215 ? -59.095 5.666 79.057 1.00 91.81 215 LYS A CA 1
ATOM 1574 C C . LYS A 1 215 ? -59.717 4.796 80.149 1.00 91.81 215 LYS A C 1
ATOM 1576 O O . LYS A 1 215 ? -60.830 5.092 80.575 1.00 91.81 215 LYS A O 1
ATOM 1581 N N . LYS A 1 216 ? -59.039 3.732 80.595 1.00 90.06 216 LYS A N 1
ATOM 1582 C CA . LYS A 1 216 ? -59.519 2.893 81.708 1.00 90.06 216 LYS A CA 1
ATOM 1583 C C . LYS A 1 216 ? -59.553 3.674 83.021 1.00 90.06 216 LYS A C 1
ATOM 1585 O O . LYS A 1 216 ? -60.548 3.573 83.731 1.00 90.06 216 LYS A O 1
ATOM 1590 N N . ALA A 1 217 ? -58.519 4.464 83.308 1.00 89.75 217 ALA A N 1
ATOM 1591 C CA . ALA A 1 217 ? -58.465 5.317 84.494 1.00 89.75 217 ALA A CA 1
ATOM 1592 C C . ALA A 1 217 ? -59.598 6.357 84.492 1.00 89.75 217 ALA A C 1
ATOM 1594 O O . ALA A 1 217 ? -60.353 6.433 85.456 1.00 89.75 217 ALA A O 1
ATOM 1595 N N . ALA A 1 218 ? -59.804 7.059 83.373 1.00 89.44 218 ALA A N 1
ATOM 1596 C CA . ALA A 1 218 ? -60.896 8.026 83.230 1.00 89.44 218 ALA A CA 1
ATOM 1597 C C . ALA A 1 218 ? -62.289 7.381 83.384 1.00 89.44 218 ALA A C 1
ATOM 1599 O O . ALA A 1 218 ? -63.193 7.964 83.978 1.00 89.44 218 ALA A O 1
ATOM 1600 N N . LEU A 1 219 ? -62.479 6.156 82.875 1.00 89.25 219 LEU A N 1
ATOM 1601 C CA . LEU A 1 219 ? -63.717 5.393 83.075 1.00 89.25 219 LEU A CA 1
ATOM 1602 C C . LEU A 1 219 ? -63.928 4.984 84.539 1.00 89.25 219 LEU A C 1
ATOM 1604 O O . LEU A 1 219 ? -65.069 4.986 84.999 1.00 89.25 219 LEU A O 1
ATOM 1608 N N . ALA A 1 220 ? -62.860 4.627 85.257 1.00 88.69 220 ALA A N 1
ATOM 1609 C CA . ALA A 1 220 ? -62.925 4.287 86.676 1.00 88.69 220 ALA A CA 1
ATOM 1610 C C . ALA A 1 220 ? -63.275 5.515 87.530 1.00 88.69 220 ALA A C 1
ATOM 1612 O O . ALA A 1 220 ? -64.197 5.438 88.339 1.00 88.69 220 ALA A O 1
ATOM 1613 N N . GLU A 1 221 ? -62.626 6.654 87.279 1.00 88.75 221 GLU A N 1
ATOM 1614 C CA . GLU A 1 221 ? -62.930 7.932 87.933 1.00 88.75 221 GLU A CA 1
ATOM 1615 C C . GLU A 1 221 ? -64.382 8.359 87.667 1.00 88.75 221 GLU A C 1
ATOM 1617 O O . GLU A 1 221 ? -65.132 8.653 88.595 1.00 88.75 221 GLU A O 1
ATOM 1622 N N . ALA A 1 222 ? -64.838 8.293 86.411 1.00 85.50 222 ALA A N 1
ATOM 1623 C CA . ALA A 1 222 ? -66.224 8.603 86.065 1.00 85.50 222 ALA A CA 1
ATOM 1624 C C . ALA A 1 222 ? -67.234 7.652 86.738 1.00 85.50 222 ALA A C 1
ATOM 1626 O O . ALA A 1 222 ? -68.349 8.056 87.078 1.00 85.50 222 ALA A O 1
ATOM 1627 N N . ALA A 1 223 ? -66.873 6.379 86.930 1.00 87.12 223 ALA A N 1
ATOM 1628 C CA . ALA A 1 223 ? -67.703 5.422 87.656 1.00 87.12 223 ALA A CA 1
ATOM 1629 C C . ALA A 1 223 ? -67.757 5.731 89.161 1.00 87.12 223 ALA A C 1
ATOM 1631 O O . ALA A 1 223 ? -68.816 5.573 89.772 1.00 87.12 223 ALA A O 1
ATOM 1632 N N . GLU A 1 224 ? -66.651 6.184 89.748 1.00 85.31 224 GLU A N 1
ATOM 1633 C CA . GLU A 1 224 ? -66.577 6.585 91.152 1.00 85.31 224 GLU A CA 1
ATOM 1634 C C . GLU A 1 224 ? -67.359 7.880 91.408 1.00 85.31 224 GLU A C 1
ATOM 1636 O O . GLU A 1 224 ? -68.209 7.909 92.299 1.00 85.31 224 GLU A O 1
ATOM 1641 N N . ALA A 1 225 ? -67.211 8.886 90.542 1.00 86.12 225 ALA A N 1
ATOM 1642 C CA . ALA A 1 225 ? -68.027 10.101 90.564 1.00 86.12 225 ALA A CA 1
ATOM 1643 C C . ALA A 1 225 ? -69.531 9.778 90.472 1.00 86.12 225 ALA A C 1
ATOM 1645 O O . ALA A 1 225 ? -70.339 10.295 91.241 1.00 86.12 225 ALA A O 1
ATOM 1646 N N . ARG A 1 226 ? -69.928 8.834 89.603 1.00 85.56 226 ARG A N 1
ATOM 1647 C CA . ARG A 1 226 ? -71.325 8.365 89.524 1.00 85.56 226 ARG A CA 1
ATOM 1648 C C . ARG A 1 226 ? -71.807 7.652 90.786 1.00 85.56 226 ARG A C 1
ATOM 1650 O O . ARG A 1 226 ? -73.000 7.718 91.083 1.00 85.56 226 ARG A O 1
ATOM 1657 N N . ARG A 1 227 ? -70.934 6.945 91.512 1.00 81.69 227 ARG A N 1
ATOM 1658 C CA . ARG A 1 227 ? -71.291 6.344 92.809 1.00 81.69 227 ARG A CA 1
ATOM 1659 C C . ARG A 1 227 ? -71.542 7.424 93.853 1.00 81.69 227 ARG A C 1
ATOM 1661 O O . ARG A 1 227 ? -72.560 7.340 94.531 1.00 81.69 227 ARG A O 1
ATOM 1668 N N . GLN A 1 228 ? -70.690 8.444 93.910 1.00 81.62 228 GLN A N 1
ATOM 1669 C CA . GLN A 1 228 ? -70.871 9.587 94.806 1.00 81.62 228 GLN A CA 1
ATOM 1670 C C . GLN A 1 228 ? -72.172 10.340 94.494 1.00 81.62 228 GLN A C 1
ATOM 1672 O O . GLN A 1 228 ? -72.995 10.524 95.387 1.00 81.62 228 GLN A O 1
ATOM 1677 N N . GLU A 1 229 ? -72.448 10.653 93.222 1.00 81.88 229 GLU A N 1
ATOM 1678 C CA . GLU A 1 229 ? -73.726 11.266 92.825 1.00 81.88 229 GLU A CA 1
ATOM 1679 C C . GLU A 1 229 ? -74.939 10.388 93.179 1.00 81.88 229 GLU A C 1
ATOM 1681 O O . GLU A 1 229 ? -76.002 10.892 93.543 1.00 81.88 229 GLU A O 1
ATOM 1686 N N . ALA A 1 230 ? -74.829 9.064 93.035 1.00 76.06 230 ALA A N 1
ATOM 1687 C CA . ALA A 1 230 ? -75.908 8.144 93.386 1.00 76.06 230 ALA A CA 1
ATOM 1688 C C . ALA A 1 230 ? -76.127 8.066 94.905 1.00 76.06 230 ALA A C 1
ATOM 1690 O O . ALA A 1 230 ? -77.268 7.917 95.344 1.00 76.06 230 ALA A O 1
ATOM 1691 N N . GLU A 1 231 ? -75.067 8.171 95.705 1.00 76.44 231 GLU A N 1
ATOM 1692 C CA . GLU A 1 231 ? -75.153 8.259 97.163 1.00 76.44 231 GLU A CA 1
ATOM 1693 C C . GLU A 1 231 ? -75.743 9.594 97.619 1.00 76.44 231 GLU A C 1
ATOM 1695 O O . GLU A 1 231 ? -76.659 9.586 98.440 1.00 76.44 231 GLU A O 1
ATOM 1700 N N . GLU A 1 232 ? -75.346 10.718 97.019 1.00 73.44 232 GLU A N 1
ATOM 1701 C CA . GLU A 1 232 ? -75.986 12.017 97.259 1.00 73.44 232 GLU A CA 1
ATOM 1702 C C . GLU A 1 232 ? -77.468 11.997 96.870 1.00 73.44 232 GLU A C 1
ATOM 1704 O O . GLU A 1 232 ? -78.323 12.463 97.624 1.00 73.44 232 GLU A O 1
ATOM 1709 N N . LYS A 1 233 ? -77.820 11.372 95.739 1.00 73.38 233 LYS A N 1
ATOM 1710 C CA . LYS A 1 233 ? -79.223 11.181 95.338 1.00 73.38 233 LYS A CA 1
ATOM 1711 C C . LYS A 1 233 ? -79.980 10.239 96.276 1.00 73.38 233 LYS A C 1
ATOM 1713 O O . LYS A 1 233 ? -81.169 10.454 96.494 1.00 73.38 233 LYS A O 1
ATOM 1718 N N . LYS A 1 234 ? -79.335 9.232 96.879 1.00 64.38 234 LYS A N 1
ATOM 1719 C CA . LYS A 1 234 ? -79.941 8.393 97.933 1.00 64.38 234 LYS A CA 1
ATOM 1720 C C . LYS A 1 234 ? -80.116 9.157 99.250 1.00 64.38 234 LYS A C 1
ATOM 1722 O O . LYS A 1 234 ? -81.139 8.977 99.907 1.00 64.38 234 LYS A O 1
ATOM 1727 N N . ALA A 1 235 ? -79.190 10.048 99.601 1.00 59.78 235 ALA A N 1
ATOM 1728 C CA . ALA A 1 235 ? -79.328 10.957 100.739 1.00 59.78 235 ALA A CA 1
ATOM 1729 C C . ALA A 1 235 ? -80.441 12.000 100.510 1.00 59.78 235 ALA A C 1
ATOM 1731 O O . ALA A 1 235 ? -81.187 12.320 101.436 1.00 59.78 235 ALA A O 1
ATOM 1732 N N . ALA A 1 236 ? -80.628 12.459 99.269 1.00 55.56 236 ALA A N 1
ATOM 1733 C CA . ALA A 1 236 ? -81.749 13.311 98.873 1.00 55.56 236 ALA A CA 1
ATOM 1734 C C . ALA A 1 236 ? -83.090 12.544 98.835 1.00 55.56 236 ALA A C 1
ATOM 1736 O O . ALA A 1 236 ? -84.113 13.069 99.269 1.00 55.56 236 ALA A O 1
ATOM 1737 N N . ALA A 1 237 ? -83.100 11.274 98.413 1.00 48.88 237 ALA A N 1
ATOM 1738 C CA . ALA A 1 237 ? -84.297 10.424 98.403 1.00 48.88 237 ALA A CA 1
ATOM 1739 C C . ALA A 1 237 ? -84.785 10.013 99.810 1.00 48.88 237 ALA A C 1
ATOM 1741 O O . ALA A 1 237 ? -85.946 9.637 99.968 1.00 48.88 237 ALA A O 1
ATOM 1742 N N . ALA A 1 238 ? -83.955 10.145 100.853 1.00 48.34 238 ALA A N 1
ATOM 1743 C CA . ALA A 1 238 ? -84.378 10.006 102.252 1.00 48.34 238 ALA A CA 1
ATOM 1744 C C . ALA A 1 238 ? -85.205 11.208 102.773 1.00 48.34 238 ALA A C 1
ATOM 1746 O O . ALA A 1 238 ? -85.752 11.150 103.875 1.00 48.34 238 ALA A O 1
ATOM 1747 N N . LYS A 1 239 ? -85.355 12.283 101.985 1.00 45.94 239 LYS A N 1
ATOM 1748 C CA . LYS A 1 239 ? -86.210 13.443 102.281 1.00 45.94 239 LYS A CA 1
ATOM 1749 C C . LYS A 1 239 ? -87.049 13.820 101.057 1.00 45.94 239 LYS A C 1
ATOM 1751 O O . LYS A 1 239 ? -86.815 14.844 100.428 1.00 45.94 239 LYS A O 1
ATOM 1756 N N . GLY A 1 240 ? -88.056 13.018 100.721 1.00 37.09 240 GLY A N 1
ATOM 1757 C CA . GLY A 1 240 ? -89.037 13.452 99.722 1.00 37.09 240 GLY A CA 1
ATOM 1758 C C . GLY A 1 240 ? -89.938 12.356 99.172 1.00 37.09 240 GLY A C 1
ATOM 1759 O O . GLY A 1 240 ? -89.681 11.817 98.103 1.00 37.09 240 GLY A O 1
ATOM 1760 N N . LYS A 1 241 ? -91.045 12.079 99.868 1.00 36.44 241 LYS A N 1
ATOM 1761 C CA . LYS A 1 241 ? -92.279 11.559 99.254 1.00 36.44 241 LYS A CA 1
ATOM 1762 C C . LYS A 1 241 ? -92.992 12.729 98.573 1.00 36.44 241 LYS A C 1
ATOM 1764 O O . LYS A 1 241 ? -93.384 13.605 99.327 1.00 36.44 241 LYS A O 1
ATOM 1769 N N . VAL A 1 242 ? -93.233 12.693 97.254 1.00 34.88 242 VAL A N 1
ATOM 1770 C CA . VAL A 1 242 ? -94.508 13.053 96.571 1.00 34.88 242 VAL A CA 1
ATOM 1771 C C . VAL A 1 242 ? -94.523 12.409 95.160 1.00 34.88 242 VAL A C 1
ATOM 1773 O O . VAL A 1 242 ? -93.485 12.246 94.532 1.00 34.88 242 VAL A O 1
ATOM 1776 N N . ASN A 1 243 ? -95.717 11.987 94.735 1.00 36.09 243 ASN A N 1
ATOM 1777 C CA . ASN A 1 243 ? -96.122 11.103 93.625 1.00 36.09 243 ASN A CA 1
ATOM 1778 C C . ASN A 1 243 ? -96.286 11.834 92.238 1.00 36.09 243 ASN A C 1
ATOM 1780 O O . ASN A 1 243 ? -95.998 13.026 92.175 1.00 36.09 243 ASN A O 1
ATOM 1784 N N . PRO A 1 244 ? -96.724 11.158 91.135 1.00 60.50 244 PRO A N 1
ATOM 1785 C CA . PRO A 1 244 ? -96.384 11.427 89.713 1.00 60.50 244 PRO A CA 1
ATOM 1786 C C . PRO A 1 244 ? -97.337 12.399 88.972 1.00 60.50 244 PRO A C 1
ATOM 1788 O O . PRO A 1 244 ? -98.314 12.845 89.577 1.00 60.50 244 PRO A O 1
ATOM 1791 N N . PRO A 1 245 ? -97.107 12.708 87.665 1.00 44.66 245 PRO A N 1
ATOM 1792 C CA . PRO A 1 245 ? -97.961 12.122 86.598 1.00 44.66 245 PRO A CA 1
ATOM 1793 C C . PRO A 1 245 ? -97.358 11.949 85.159 1.00 44.66 245 PRO A C 1
ATOM 1795 O O . PRO A 1 245 ? -96.508 12.709 84.718 1.00 44.66 245 PRO A O 1
ATOM 1798 N N . VAL A 1 246 ? -97.875 10.931 84.442 1.00 38.50 246 VAL A N 1
ATOM 1799 C CA . VAL A 1 246 ? -98.500 10.918 83.081 1.00 38.50 246 VAL A CA 1
ATOM 1800 C C . VAL A 1 246 ? -97.731 11.372 81.799 1.00 38.50 246 VAL A C 1
ATOM 1802 O O . VAL A 1 246 ? -97.386 12.530 81.628 1.00 38.50 246 VAL A O 1
ATOM 1805 N N . SER A 1 247 ? -97.572 10.392 80.883 1.00 47.09 247 SER A N 1
ATOM 1806 C CA . SER A 1 247 ? -97.495 10.365 79.391 1.00 47.09 247 SER A CA 1
ATOM 1807 C C . SER A 1 247 ? -96.924 11.526 78.549 1.00 47.09 247 SER A C 1
ATOM 1809 O O . SER A 1 247 ? -97.487 12.608 78.544 1.00 47.09 247 SER A O 1
ATOM 1811 N N . ASP A 1 248 ? -95.992 11.218 77.626 1.00 40.53 248 ASP A N 1
ATOM 1812 C CA . ASP A 1 248 ? -96.323 11.096 76.186 1.00 40.53 248 ASP A CA 1
ATOM 1813 C C . ASP A 1 248 ? -95.189 10.520 75.301 1.00 40.53 248 ASP A C 1
ATOM 1815 O O . ASP A 1 248 ? -93.999 10.749 75.501 1.00 40.53 248 ASP A O 1
ATOM 1819 N N . LYS A 1 249 ? -95.600 9.720 74.309 1.00 45.12 249 LYS A N 1
ATOM 1820 C CA . LYS A 1 249 ? -94.819 9.149 73.185 1.00 45.12 249 LYS A CA 1
ATOM 1821 C C . LYS A 1 249 ? -94.541 10.252 72.132 1.00 45.12 249 LYS A C 1
ATOM 1823 O O . LYS A 1 249 ? -95.409 11.106 71.982 1.00 45.12 249 LYS A O 1
ATOM 1828 N N . PRO A 1 250 ? -93.463 10.203 71.300 1.00 51.75 250 PRO A N 1
ATOM 1829 C CA . PRO A 1 250 ? -93.479 9.337 70.107 1.00 51.75 250 PRO A CA 1
ATOM 1830 C C . PRO A 1 250 ? -92.138 8.751 69.584 1.00 51.75 250 PRO A C 1
ATOM 1832 O O . PRO A 1 250 ? -91.056 9.306 69.699 1.00 51.75 250 PRO A O 1
ATOM 1835 N N . LYS A 1 251 ? -92.304 7.570 68.966 1.00 41.31 251 LYS A N 1
ATOM 1836 C CA . LYS A 1 251 ? -91.652 6.939 67.790 1.00 41.31 251 LYS A CA 1
ATOM 1837 C C . LYS A 1 251 ? -90.338 7.531 67.203 1.00 41.31 251 LYS A C 1
ATOM 1839 O O . LYS A 1 251 ? -90.383 8.580 66.584 1.00 41.31 251 LYS A O 1
ATOM 1844 N N . LYS A 1 252 ? -89.266 6.706 67.275 1.00 45.12 252 LYS A N 1
ATOM 1845 C CA . LYS A 1 252 ? -88.348 6.141 66.223 1.00 45.12 252 LYS A CA 1
ATOM 1846 C C . LYS A 1 252 ? -87.931 7.017 65.001 1.00 45.12 252 LYS A C 1
ATOM 1848 O O . LYS A 1 252 ? -88.779 7.738 64.501 1.00 45.12 252 LYS A O 1
ATOM 1853 N N . PRO A 1 253 ? -86.728 6.826 64.385 1.00 53.03 253 PRO A N 1
ATOM 1854 C CA . PRO A 1 253 ? -86.012 5.545 64.292 1.00 53.03 253 PRO A CA 1
ATOM 1855 C C . PRO A 1 253 ? -84.490 5.548 64.536 1.00 53.03 253 PRO A C 1
ATOM 1857 O O . PRO A 1 253 ? -83.758 6.503 64.312 1.00 53.03 253 PRO A O 1
ATOM 1860 N N . PHE A 1 254 ? -84.046 4.360 64.941 1.00 52.47 254 PHE A N 1
ATOM 1861 C CA . PHE A 1 254 ? -82.690 3.833 64.854 1.00 52.47 254 PHE A CA 1
ATOM 1862 C C . PHE A 1 254 ? -82.133 3.960 63.425 1.00 52.47 254 PHE A C 1
ATOM 1864 O O . PHE A 1 254 ? -82.675 3.359 62.499 1.00 52.47 254 PHE A O 1
ATOM 1871 N N . SER A 1 255 ? -81.016 4.671 63.270 1.00 42.97 255 SER A N 1
ATOM 1872 C CA . SER A 1 255 ? -80.116 4.563 62.119 1.00 42.97 255 SER A CA 1
ATOM 1873 C C . SER A 1 255 ? -78.929 3.695 62.538 1.00 42.97 255 SER A C 1
ATOM 1875 O O . SER A 1 255 ? -77.933 4.184 63.071 1.00 42.97 255 SER A O 1
ATOM 1877 N N . PHE A 1 256 ? -79.073 2.386 62.337 1.00 42.19 256 PHE A N 1
ATOM 1878 C CA . PHE A 1 256 ? -77.990 1.410 62.414 1.00 42.19 256 PHE A CA 1
ATOM 1879 C C . PHE A 1 256 ? -77.095 1.638 61.187 1.00 42.19 256 PHE A C 1
ATOM 1881 O O . PHE A 1 256 ? -77.360 1.116 60.108 1.00 42.19 256 PHE A O 1
ATOM 1888 N N . GLY A 1 257 ? -76.080 2.494 61.330 1.00 40.03 257 GLY A N 1
ATOM 1889 C CA . GLY A 1 257 ? -75.022 2.640 60.337 1.00 40.03 257 GLY A CA 1
ATOM 1890 C C . GLY A 1 257 ? -74.210 1.354 60.303 1.00 40.03 257 GLY A C 1
ATOM 1891 O O . GLY A 1 257 ? -73.291 1.168 61.096 1.00 40.03 257 GLY A O 1
ATOM 1892 N N . THR A 1 258 ? -74.598 0.441 59.419 1.00 47.50 258 THR A N 1
ATOM 1893 C CA . THR A 1 258 ? -73.824 -0.736 59.045 1.00 47.50 258 THR A CA 1
ATOM 1894 C C . THR A 1 258 ? -72.443 -0.286 58.594 1.00 47.50 258 THR A C 1
ATOM 1896 O O . THR A 1 258 ? -72.276 0.265 57.508 1.00 47.50 258 THR A O 1
ATOM 1899 N N . PHE A 1 259 ? -71.455 -0.529 59.448 1.00 45.62 259 PHE A N 1
ATOM 1900 C CA . PHE A 1 259 ? -70.044 -0.505 59.108 1.00 45.62 259 PHE A CA 1
ATOM 1901 C C . PHE A 1 259 ? -69.787 -1.675 58.147 1.00 45.62 259 PHE A C 1
ATOM 1903 O O . PHE A 1 259 ? -69.404 -2.774 58.545 1.00 45.62 259 PHE A O 1
ATOM 1910 N N . THR A 1 260 ? -70.115 -1.471 56.871 1.00 43.19 260 THR A N 1
ATOM 1911 C CA . THR A 1 260 ? -69.815 -2.403 55.788 1.00 43.19 260 THR A CA 1
ATOM 1912 C C . THR A 1 260 ? -68.335 -2.299 55.461 1.00 43.19 260 THR A C 1
ATOM 1914 O O . THR A 1 260 ? -67.878 -1.427 54.727 1.00 43.19 260 THR A O 1
ATOM 1917 N N . LEU A 1 261 ? -67.604 -3.204 56.097 1.00 51.41 261 LEU A N 1
ATOM 1918 C CA . LEU A 1 261 ? -66.525 -4.002 55.535 1.00 51.41 261 LEU A CA 1
ATOM 1919 C C . LEU A 1 261 ? -66.423 -3.940 53.993 1.00 51.41 261 LEU A C 1
ATOM 1921 O O . LEU A 1 261 ? -67.333 -4.374 53.294 1.00 51.41 261 LEU A O 1
ATOM 1925 N N . GLY A 1 262 ? -65.261 -3.497 53.504 1.00 42.97 262 GLY A N 1
ATOM 1926 C CA . GLY A 1 262 ? -64.639 -4.018 52.282 1.00 42.97 262 GLY A CA 1
ATOM 1927 C C . GLY A 1 262 ? -65.070 -3.418 50.940 1.00 42.97 262 GLY A C 1
ATOM 1928 O O . GLY A 1 262 ? -65.958 -3.949 50.291 1.00 42.97 262 GLY A O 1
ATOM 1929 N N . SER A 1 263 ? -64.336 -2.403 50.465 1.00 39.16 263 SER A N 1
ATOM 1930 C CA . SER A 1 263 ? -63.644 -2.440 49.158 1.00 39.16 263 SER A CA 1
ATOM 1931 C C . SER A 1 263 ? -62.775 -1.186 48.973 1.00 39.16 263 SER A C 1
ATOM 1933 O O . SER A 1 263 ? -63.228 -0.072 49.227 1.00 39.16 263 SER A O 1
ATOM 1935 N N . PRO A 1 264 ? -61.538 -1.344 48.488 1.00 46.34 264 PRO A N 1
ATOM 1936 C CA . PRO A 1 264 ? -61.136 -0.647 47.265 1.00 46.34 264 PRO A CA 1
ATOM 1937 C C . PRO A 1 264 ? -60.977 -1.654 46.104 1.00 46.34 264 PRO A C 1
ATOM 1939 O O . PRO A 1 264 ? -61.113 -2.859 46.329 1.00 46.34 264 PRO A O 1
ATOM 1942 N N . PRO A 1 265 ? -60.845 -1.181 44.853 1.00 46.59 265 PRO A N 1
ATOM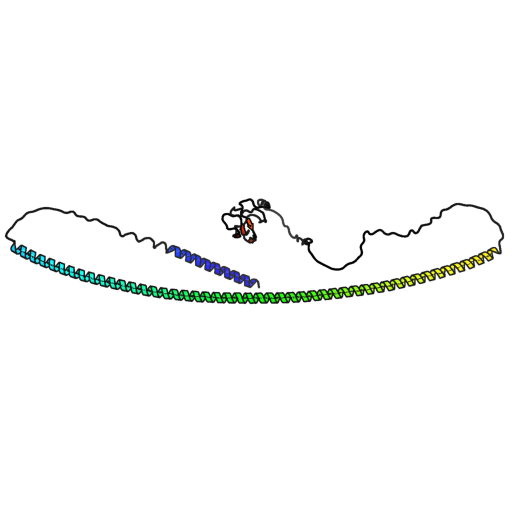 1943 C CA . PRO A 1 265 ? -61.314 -1.905 43.678 1.00 46.59 265 PRO A CA 1
ATOM 1944 C C . PRO A 1 265 ? -60.384 -3.027 43.218 1.00 46.59 265 PRO A C 1
ATOM 1946 O O . PRO A 1 265 ? -59.167 -2.990 43.378 1.00 46.59 265 PRO A O 1
ATOM 1949 N N . THR A 1 266 ? -61.033 -3.997 42.583 1.00 41.47 266 THR A N 1
ATOM 1950 C CA . THR A 1 266 ? -60.506 -4.942 41.603 1.00 41.47 266 THR A CA 1
ATOM 1951 C C . THR A 1 266 ? -59.386 -4.342 40.751 1.00 41.47 266 THR A C 1
ATOM 1953 O O . THR A 1 266 ? -59.639 -3.540 39.852 1.00 41.47 266 THR A O 1
ATOM 1956 N N . SER A 1 267 ? -58.161 -4.795 41.001 1.00 42.44 267 SER A N 1
ATOM 1957 C CA . SER A 1 267 ? -57.130 -4.869 39.974 1.00 42.44 267 SER A CA 1
ATOM 1958 C C . SER A 1 267 ? -57.258 -6.227 39.306 1.00 42.44 267 SER A C 1
ATOM 1960 O O . SER A 1 267 ? -57.073 -7.272 39.933 1.00 42.44 267 SER A O 1
ATOM 1962 N N . ASP A 1 268 ? -57.616 -6.180 38.033 1.00 40.28 268 ASP A N 1
ATOM 1963 C CA . ASP A 1 268 ? -57.494 -7.268 37.085 1.00 40.28 268 ASP A CA 1
ATOM 1964 C C . ASP A 1 268 ? -56.134 -7.993 37.181 1.00 40.28 268 ASP A C 1
ATOM 1966 O O . ASP A 1 268 ? -55.077 -7.371 37.270 1.00 40.28 268 ASP A O 1
ATOM 1970 N N . LYS A 1 269 ? -56.204 -9.320 36.995 1.00 42.78 269 LYS A N 1
ATOM 1971 C CA . LYS A 1 269 ? -55.209 -10.170 36.309 1.00 42.78 269 LYS A CA 1
ATOM 1972 C C . LYS A 1 269 ? -53.922 -10.598 37.056 1.00 42.78 269 LYS A C 1
ATOM 1974 O O . LYS A 1 269 ? -52.857 -10.010 36.928 1.00 42.78 269 LYS A O 1
ATOM 1979 N N . VAL A 1 270 ? -54.046 -11.745 37.739 1.00 42.28 270 VAL A N 1
ATOM 1980 C CA . VAL A 1 270 ? -53.226 -12.995 37.652 1.00 42.28 270 VAL A CA 1
ATOM 1981 C C . VAL A 1 270 ? -52.176 -13.015 36.503 1.00 42.28 270 VAL A C 1
ATOM 1983 O O . VAL A 1 270 ? -52.544 -12.529 35.427 1.00 42.28 270 VAL A O 1
ATOM 1986 N N . PRO A 1 271 ? -50.965 -13.655 36.597 1.00 51.62 271 PRO A N 1
ATOM 1987 C CA . PRO A 1 271 ? -50.550 -14.748 37.518 1.00 51.62 271 PRO A CA 1
ATOM 1988 C C . PRO A 1 271 ? -49.134 -14.707 38.171 1.00 51.62 271 PRO A C 1
ATOM 1990 O O . PRO A 1 271 ? -48.161 -14.217 37.600 1.00 51.62 271 PRO A O 1
ATOM 1993 N N . GLU A 1 272 ? -49.030 -15.400 39.312 1.00 42.97 272 GLU A N 1
ATOM 1994 C CA . GLU A 1 272 ? -47.919 -16.281 39.759 1.00 42.97 272 GLU A CA 1
ATOM 1995 C C . GLU A 1 272 ? -47.934 -17.569 38.885 1.00 42.97 272 GLU A C 1
ATOM 1997 O O . GLU A 1 272 ? -49.006 -17.973 38.452 1.00 42.97 272 GLU A O 1
ATOM 2002 N N . GLU A 1 273 ? -46.893 -18.329 38.536 1.00 36.44 273 GLU A N 1
ATOM 2003 C CA . GLU A 1 273 ? -45.651 -18.721 39.200 1.00 36.44 273 GLU A CA 1
ATOM 2004 C C . GLU A 1 273 ? -44.852 -19.613 38.200 1.00 36.44 273 GLU A C 1
ATOM 2006 O O . GLU A 1 273 ? -45.442 -20.220 37.308 1.00 36.44 273 GLU A O 1
ATOM 2011 N N . LYS A 1 274 ? -43.537 -19.778 38.431 1.00 42.00 274 LYS A N 1
ATOM 2012 C CA . LYS A 1 274 ? -42.727 -20.997 38.162 1.00 42.00 274 LYS A CA 1
ATOM 2013 C C . LYS A 1 274 ? -42.605 -21.542 36.723 1.00 42.00 274 LYS A C 1
ATOM 2015 O O . LYS A 1 274 ? -43.490 -22.221 36.226 1.00 42.00 274 LYS A O 1
ATOM 2020 N N . THR A 1 275 ? -41.399 -21.490 36.143 1.00 34.34 275 THR A N 1
ATOM 2021 C CA . THR A 1 275 ? -40.418 -22.612 36.084 1.00 34.34 275 THR A CA 1
ATOM 2022 C C . THR A 1 275 ? -39.247 -22.327 35.127 1.00 34.34 275 THR A C 1
ATOM 2024 O O . THR A 1 275 ? -39.267 -21.405 34.321 1.00 34.34 275 THR A O 1
ATOM 2027 N N . ALA A 1 276 ? -38.184 -23.103 35.326 1.00 41.50 276 ALA A N 1
ATOM 2028 C CA . ALA A 1 276 ? -36.839 -23.049 34.772 1.00 41.50 276 ALA A CA 1
ATOM 2029 C C . ALA A 1 276 ? -36.666 -23.086 33.230 1.00 41.50 276 ALA A C 1
ATOM 2031 O O . ALA A 1 276 ? -37.436 -23.713 32.518 1.00 41.50 276 ALA A O 1
ATOM 2032 N N . ALA A 1 277 ? -35.509 -22.536 32.819 1.00 38.53 277 ALA A N 1
ATOM 2033 C CA . ALA A 1 277 ? -34.586 -22.967 31.750 1.00 38.53 277 ALA A CA 1
ATOM 2034 C C . ALA A 1 277 ? -34.980 -22.858 30.248 1.00 38.53 277 ALA A C 1
ATOM 2036 O O . ALA A 1 277 ? -35.855 -23.564 29.778 1.00 38.53 277 ALA A O 1
ATOM 2037 N N . ALA A 1 278 ? -34.221 -21.993 29.536 1.00 48.84 278 ALA A N 1
ATOM 2038 C CA . ALA A 1 278 ? -33.690 -21.972 28.141 1.00 48.84 278 ALA A CA 1
ATOM 2039 C C . ALA A 1 278 ? -34.328 -22.825 26.996 1.00 48.84 278 ALA A C 1
ATOM 2041 O O . ALA A 1 278 ? -34.803 -23.917 27.278 1.00 48.84 278 ALA A O 1
ATOM 2042 N N . PRO A 1 279 ? -34.216 -22.455 25.681 1.00 53.75 279 PRO A N 1
ATOM 2043 C CA . PRO A 1 279 ? -33.228 -21.554 25.058 1.00 53.75 279 PRO A CA 1
ATOM 2044 C C . PRO A 1 279 ? -33.755 -20.518 24.017 1.00 53.75 279 PRO A C 1
ATOM 2046 O O . PRO A 1 279 ? -34.908 -20.491 23.606 1.00 53.75 279 PRO A O 1
ATOM 2049 N N . VAL A 1 280 ? -32.817 -19.657 23.615 1.00 51.19 280 VAL A N 1
ATOM 2050 C CA . VAL A 1 280 ? -32.793 -18.571 22.610 1.00 51.19 280 VAL A CA 1
ATOM 2051 C C . VAL A 1 280 ? -33.364 -18.866 21.204 1.00 51.19 280 VAL A C 1
ATOM 2053 O O . VAL A 1 280 ? -33.066 -19.904 20.623 1.00 51.19 280 VAL A O 1
ATOM 2056 N N . SER A 1 281 ? -34.067 -17.890 20.599 1.00 42.25 281 SER A N 1
ATOM 2057 C CA . SER A 1 281 ? -33.875 -17.442 19.191 1.00 42.25 281 SER A CA 1
ATOM 2058 C C . SER A 1 281 ? -34.793 -16.264 18.771 1.00 42.25 281 SER A C 1
ATOM 2060 O O . SER A 1 281 ? -36.015 -16.345 18.773 1.00 42.25 281 SER A O 1
ATOM 2062 N N . ASP A 1 282 ? -34.134 -15.150 18.440 1.00 46.41 282 ASP A N 1
ATOM 2063 C CA . ASP A 1 282 ? -34.393 -14.091 17.444 1.00 46.41 282 ASP A CA 1
ATOM 2064 C C . ASP A 1 282 ? -35.810 -13.707 16.956 1.00 46.41 282 ASP A C 1
ATOM 2066 O O . ASP A 1 282 ? -36.435 -14.425 16.176 1.00 46.41 282 ASP A O 1
ATOM 2070 N N . LY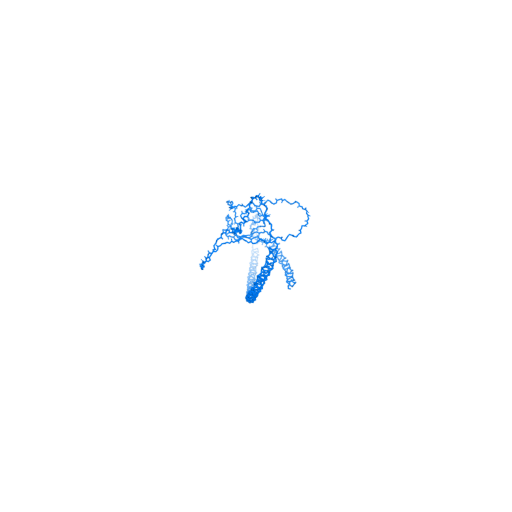S A 1 283 ? -36.194 -12.432 17.190 1.00 42.78 283 LYS A N 1
ATOM 2071 C CA . LYS A 1 283 ? -36.432 -11.427 16.116 1.00 42.78 283 LYS A CA 1
ATOM 2072 C C . LYS A 1 283 ? -36.696 -9.989 16.637 1.00 42.78 283 LYS A C 1
ATOM 2074 O O . LYS A 1 283 ? -37.112 -9.811 17.779 1.00 42.78 283 LYS A O 1
ATOM 2079 N N . PRO A 1 284 ? -36.420 -8.950 15.814 1.00 55.34 284 PRO A N 1
ATOM 2080 C CA . PRO A 1 284 ? -35.924 -7.645 16.268 1.00 55.34 284 PRO A CA 1
ATOM 2081 C C . PRO A 1 284 ? -36.993 -6.559 16.484 1.00 55.34 284 PRO A C 1
ATOM 2083 O O . PRO A 1 284 ? -37.955 -6.436 15.725 1.00 55.34 284 PRO A O 1
ATOM 2086 N N . LYS A 1 285 ? -36.742 -5.683 17.468 1.00 41.97 285 LYS A N 1
ATOM 2087 C CA . LYS A 1 285 ? -37.401 -4.376 17.632 1.00 41.97 285 LYS A CA 1
ATOM 2088 C C . LYS A 1 285 ? -36.532 -3.268 17.017 1.00 41.97 285 LYS A C 1
ATOM 2090 O O . LYS A 1 285 ? -35.311 -3.285 17.128 1.00 41.97 285 LYS A O 1
ATOM 2095 N N . LYS A 1 286 ? -37.211 -2.349 16.328 1.00 54.69 286 LYS A N 1
ATOM 2096 C CA . LYS A 1 286 ? -36.703 -1.277 15.452 1.00 54.69 286 LYS A CA 1
ATOM 2097 C C . LYS A 1 286 ? -35.816 -0.249 16.188 1.00 54.69 286 LYS A C 1
ATOM 2099 O O . LYS A 1 286 ? -36.039 -0.023 17.377 1.00 54.69 286 LYS A O 1
ATOM 2104 N N . PRO A 1 287 ? -34.856 0.394 15.491 1.00 57.78 287 PRO A N 1
ATOM 2105 C CA . PRO A 1 287 ? -33.888 1.297 16.102 1.00 57.78 287 PRO A CA 1
ATOM 2106 C C . PRO A 1 287 ? -34.417 2.717 16.346 1.00 57.78 287 PRO A C 1
ATOM 2108 O O . PRO A 1 287 ? -35.267 3.240 15.626 1.00 57.78 287 PRO A O 1
ATOM 2111 N N . PHE A 1 288 ? -33.823 3.306 17.381 1.00 46.72 288 PHE A N 1
ATOM 2112 C CA . PHE A 1 288 ? -33.832 4.704 17.795 1.00 46.72 288 PHE A CA 1
ATOM 2113 C C . PHE A 1 288 ? -33.645 5.692 16.632 1.00 46.72 288 PHE A C 1
ATOM 2115 O O . PHE A 1 288 ? -32.693 5.586 15.860 1.00 46.72 288 PHE A O 1
ATOM 2122 N N . SER A 1 289 ? -34.513 6.704 16.582 1.00 39.09 289 SER A N 1
ATOM 2123 C CA . SER A 1 289 ? -34.347 7.902 15.758 1.00 39.09 289 SER A CA 1
ATOM 2124 C C . SER A 1 289 ? -33.414 8.873 16.487 1.00 39.09 289 SER A C 1
ATOM 2126 O O . SER A 1 289 ? -33.760 9.388 17.549 1.00 39.09 289 SER A O 1
ATOM 2128 N N . PHE A 1 290 ? -32.219 9.086 15.939 1.00 47.47 290 PHE A N 1
ATOM 2129 C CA . PHE A 1 290 ? -31.261 10.085 16.413 1.00 47.47 290 PHE A CA 1
ATOM 2130 C C . PHE A 1 290 ? -31.733 11.483 15.994 1.00 47.47 290 PHE A C 1
ATOM 2132 O O . PHE A 1 290 ? -32.181 11.680 14.864 1.00 47.47 290 PHE A O 1
ATOM 2139 N N . GLY A 1 291 ? -31.669 12.429 16.930 1.00 37.91 291 GLY A N 1
ATOM 2140 C CA . GLY A 1 291 ? -32.178 13.786 16.780 1.00 37.91 291 GLY A CA 1
ATOM 2141 C C . GLY A 1 291 ? -31.550 14.556 15.618 1.00 37.91 291 GLY A C 1
ATOM 2142 O O . GLY A 1 291 ? -30.333 14.611 15.453 1.00 37.91 291 GLY A O 1
ATOM 2143 N N . THR A 1 292 ? -32.419 15.195 14.844 1.00 46.59 292 THR A N 1
ATOM 2144 C CA . THR A 1 292 ? -32.096 16.234 13.870 1.00 46.59 292 THR A CA 1
ATOM 2145 C C . THR A 1 292 ? -31.702 17.516 14.596 1.00 46.59 292 THR A C 1
ATOM 2147 O O . THR A 1 292 ? -32.546 18.211 15.160 1.00 46.59 292 THR A O 1
ATOM 2150 N N . PHE A 1 293 ? -30.411 17.831 14.557 1.00 49.12 293 PHE A N 1
ATOM 2151 C CA . PHE A 1 293 ? -29.872 19.142 14.891 1.00 49.12 293 PHE A CA 1
ATOM 2152 C C . PHE A 1 293 ? -30.252 20.119 13.767 1.00 49.12 293 PHE A C 1
ATOM 2154 O O . PHE A 1 293 ? -29.620 20.155 12.714 1.00 49.12 293 PHE A O 1
ATOM 2161 N N . THR A 1 294 ? -31.339 20.864 13.957 1.00 40.00 294 THR A N 1
ATOM 2162 C CA . THR A 1 294 ? -31.761 21.956 13.071 1.00 40.00 294 THR A CA 1
ATOM 2163 C C . THR A 1 294 ? -31.217 23.278 13.601 1.00 40.00 294 THR A C 1
ATOM 2165 O O . THR A 1 294 ? -31.788 23.856 14.525 1.00 40.00 294 THR A O 1
ATOM 2168 N N . LEU A 1 295 ? -30.128 23.765 13.003 1.00 52.81 295 LEU A N 1
ATOM 2169 C CA . LEU A 1 295 ? -29.614 25.116 13.215 1.00 52.81 295 LEU A CA 1
ATOM 2170 C C . LEU A 1 295 ? -29.239 25.738 11.864 1.00 52.81 295 LEU A C 1
ATOM 2172 O O . LEU A 1 295 ? -28.295 25.292 11.219 1.00 52.81 295 LEU A O 1
ATOM 2176 N N . GLY A 1 296 ? -29.968 26.789 11.477 1.00 39.50 296 GLY A N 1
ATOM 2177 C CA . GLY A 1 296 ? -29.515 27.777 10.493 1.00 39.50 296 GLY A CA 1
ATOM 2178 C C . GLY A 1 296 ? -30.200 27.727 9.127 1.00 39.50 296 GLY A C 1
ATOM 2179 O O . GLY A 1 296 ? -29.764 27.015 8.231 1.00 39.50 296 GLY A O 1
ATOM 2180 N N . SER A 1 297 ? -31.221 28.568 8.954 1.00 45.69 297 SER A N 1
ATOM 2181 C CA . SER A 1 297 ? -31.690 29.057 7.651 1.00 45.69 297 SER A CA 1
ATOM 2182 C C . SER A 1 297 ? -31.183 30.492 7.460 1.00 45.69 297 SER A C 1
ATOM 2184 O O . SER A 1 297 ? -31.234 31.270 8.417 1.00 45.69 297 SER A O 1
ATOM 2186 N N . PRO A 1 298 ? -30.693 30.853 6.264 1.00 52.12 298 PRO A N 1
ATOM 2187 C CA . PRO A 1 298 ? -31.058 32.150 5.685 1.00 52.12 298 PRO A CA 1
ATOM 2188 C C . PRO A 1 298 ? -31.651 32.033 4.257 1.00 52.12 298 PRO A C 1
ATOM 2190 O O . PRO A 1 298 ? -31.518 30.988 3.617 1.00 52.12 298 PRO A O 1
ATOM 2193 N N . PRO A 1 299 ? -32.352 33.077 3.759 1.00 55.78 299 PRO A N 1
ATOM 2194 C CA . PRO A 1 299 ? -33.359 32.938 2.707 1.00 55.78 299 PRO A CA 1
ATOM 2195 C C . PRO A 1 299 ? -32.907 33.309 1.277 1.00 55.78 299 PRO A C 1
ATOM 2197 O O . PRO A 1 299 ? -32.100 34.207 1.077 1.00 55.78 299 PRO A O 1
ATOM 2200 N N . ALA A 1 300 ? -33.611 32.679 0.327 1.00 45.53 300 ALA A N 1
ATOM 2201 C CA . ALA A 1 300 ? -34.068 33.156 -0.988 1.00 45.53 300 ALA A CA 1
ATOM 2202 C C . ALA A 1 300 ? -33.115 33.264 -2.209 1.00 45.53 300 ALA A C 1
ATOM 2204 O O . ALA A 1 300 ? -32.110 33.962 -2.203 1.00 45.53 300 ALA A O 1
ATOM 2205 N N . SER A 1 301 ? -33.638 32.674 -3.300 1.00 46.94 301 SER A N 1
ATOM 2206 C CA . SER A 1 301 ? -33.515 33.037 -4.727 1.00 46.94 301 SER A CA 1
ATOM 2207 C C . SER A 1 301 ? -32.316 32.525 -5.536 1.00 46.94 301 SER A C 1
ATOM 2209 O O . SER A 1 301 ? -31.280 33.166 -5.597 1.00 46.94 301 SER A O 1
ATOM 2211 N N . ASP A 1 302 ? -32.512 31.408 -6.253 1.00 39.22 302 ASP A N 1
ATOM 2212 C CA . ASP A 1 302 ? -32.693 31.447 -7.716 1.00 39.22 302 ASP A CA 1
ATOM 2213 C C . ASP A 1 302 ? -33.228 30.114 -8.278 1.00 39.22 302 ASP A C 1
ATOM 2215 O O . ASP A 1 302 ? -32.963 29.019 -7.782 1.00 39.22 302 ASP A O 1
ATOM 2219 N N . LYS A 1 303 ? -34.085 30.236 -9.294 1.00 50.31 303 LYS A N 1
ATOM 2220 C CA . LYS A 1 303 ? -34.990 29.210 -9.828 1.00 50.31 303 LYS A CA 1
ATOM 2221 C C . LYS A 1 303 ? -34.284 28.372 -10.910 1.00 50.31 303 LYS A C 1
ATOM 2223 O O . LYS A 1 303 ? -34.180 28.810 -12.050 1.00 50.31 303 LYS A O 1
ATOM 2228 N N . ALA A 1 304 ? -33.840 27.161 -10.566 1.00 42.09 304 ALA A N 1
ATOM 2229 C CA . ALA A 1 304 ? -33.311 26.151 -11.497 1.00 42.09 304 ALA A CA 1
ATOM 2230 C C . ALA A 1 304 ? -34.396 25.109 -11.878 1.00 42.09 304 ALA A C 1
ATOM 2232 O O . ALA A 1 304 ? -35.315 24.879 -11.085 1.00 42.09 304 ALA A O 1
ATOM 2233 N N . PRO A 1 305 ? -34.347 24.498 -13.083 1.00 45.12 305 PRO A N 1
ATOM 2234 C CA . PRO A 1 305 ? -35.409 23.630 -13.593 1.00 45.12 305 PRO A CA 1
ATOM 2235 C C . PRO A 1 305 ? -35.602 22.391 -12.713 1.00 45.12 305 PRO A C 1
ATOM 2237 O O . PRO A 1 305 ? -34.646 21.745 -12.290 1.00 45.12 305 PRO A O 1
ATOM 2240 N N . ALA A 1 306 ? -36.867 22.073 -12.438 1.00 45.22 306 ALA A N 1
ATOM 2241 C CA . ALA A 1 306 ? -37.266 20.972 -11.577 1.00 45.22 306 ALA A CA 1
ATOM 2242 C C . ALA A 1 306 ? -36.754 19.629 -12.121 1.00 45.22 306 ALA A C 1
ATOM 2244 O O . ALA A 1 306 ? -37.252 19.112 -13.121 1.00 45.22 306 ALA A O 1
ATOM 2245 N N . VAL A 1 307 ? -35.767 19.061 -11.427 1.00 51.38 307 VAL A N 1
ATOM 2246 C CA . VAL A 1 307 ? -35.298 17.687 -11.607 1.00 51.38 307 VAL A CA 1
ATOM 2247 C C . VAL A 1 307 ? -36.458 16.753 -11.259 1.00 51.38 307 VAL A C 1
ATOM 2249 O O . VAL A 1 307 ? -36.881 16.660 -10.104 1.00 51.38 307 VAL A O 1
ATOM 2252 N N . ALA A 1 308 ? -37.022 16.103 -12.277 1.00 55.00 308 ALA A N 1
ATOM 2253 C CA . ALA A 1 308 ? -38.059 15.098 -12.102 1.00 55.00 308 ALA A CA 1
ATOM 2254 C C . ALA A 1 308 ? -37.504 13.936 -11.263 1.00 55.00 308 ALA A C 1
ATOM 2256 O O . ALA A 1 308 ? -36.454 13.375 -11.576 1.00 55.00 308 ALA A O 1
ATOM 2257 N N . LYS A 1 309 ? -38.203 13.589 -10.176 1.00 50.91 309 LYS A N 1
ATOM 2258 C CA . LYS A 1 309 ? -37.810 12.485 -9.291 1.00 50.91 309 LYS A CA 1
ATOM 2259 C C . LYS A 1 309 ? -37.832 11.156 -10.067 1.00 50.91 309 LYS A C 1
ATOM 2261 O O . LYS A 1 309 ? -38.832 10.885 -10.736 1.00 50.91 309 LYS A O 1
ATOM 2266 N N . PRO A 1 310 ? -36.782 10.322 -9.969 1.00 56.62 310 PRO A N 1
ATOM 2267 C CA . PRO A 1 310 ? -36.708 9.058 -10.692 1.00 56.62 310 PRO A CA 1
ATOM 2268 C C . PRO A 1 310 ? -37.807 8.088 -10.229 1.00 56.62 310 PRO A C 1
ATOM 2270 O O . PRO A 1 310 ? -37.996 7.868 -9.032 1.00 56.62 310 PRO A O 1
ATOM 2273 N N . GLN A 1 311 ? -38.546 7.516 -11.184 1.00 54.56 311 GLN A N 1
ATOM 2274 C CA . GLN A 1 311 ? -39.561 6.495 -10.922 1.00 54.56 311 GLN A CA 1
ATOM 2275 C C . GLN A 1 311 ? -38.878 5.148 -10.651 1.00 54.56 311 GLN A C 1
ATOM 2277 O O . GLN A 1 311 ? -38.142 4.628 -11.488 1.00 54.56 311 GLN A O 1
ATOM 2282 N N . GLN A 1 312 ? -39.119 4.591 -9.465 1.00 48.50 312 GLN A N 1
ATOM 2283 C CA . GLN A 1 312 ? -38.600 3.294 -9.045 1.00 48.50 312 GLN A CA 1
ATOM 2284 C C . GLN A 1 312 ? -39.410 2.181 -9.724 1.00 48.50 312 GLN A C 1
ATOM 2286 O O . GLN A 1 312 ? -40.586 1.991 -9.414 1.00 48.50 312 GLN A O 1
ATOM 2291 N N . VAL A 1 313 ? -38.792 1.445 -10.646 1.00 55.28 313 VAL A N 1
ATOM 2292 C CA . VAL A 1 313 ? -39.401 0.273 -11.285 1.00 55.28 313 VAL A CA 1
ATOM 2293 C C . VAL A 1 313 ? -38.781 -0.987 -10.686 1.00 55.28 313 VAL A C 1
ATOM 2295 O O . VAL A 1 313 ? -37.567 -1.144 -10.630 1.00 55.28 313 VAL A O 1
ATOM 2298 N N . SER A 1 314 ? -39.612 -1.901 -10.185 1.00 58.25 314 SER A N 1
ATOM 2299 C CA . SER A 1 314 ? -39.152 -3.122 -9.502 1.00 58.25 314 SER A CA 1
ATOM 2300 C C . SER A 1 314 ? -38.469 -4.135 -10.433 1.00 58.25 314 SER A C 1
ATOM 2302 O O . SER A 1 314 ? -37.857 -5.086 -9.952 1.00 58.25 314 SER A O 1
ATOM 2304 N N . ALA A 1 315 ? -38.538 -3.922 -11.749 1.00 70.56 315 ALA A N 1
ATOM 2305 C CA . ALA A 1 315 ? -37.831 -4.691 -12.760 1.00 70.56 315 ALA A CA 1
ATOM 2306 C C . ALA A 1 315 ? -37.391 -3.764 -13.901 1.00 70.56 315 ALA A C 1
ATOM 2308 O O . ALA A 1 315 ? -38.187 -2.963 -14.398 1.00 70.56 315 ALA A O 1
ATOM 2309 N N . ALA A 1 316 ? -36.126 -3.876 -14.314 1.00 68.38 316 ALA A N 1
ATOM 2310 C CA . ALA A 1 316 ? -35.608 -3.125 -15.450 1.00 68.38 316 ALA A CA 1
ATOM 2311 C C . ALA A 1 316 ? -36.365 -3.525 -16.736 1.00 68.38 316 ALA A C 1
ATOM 2313 O O . ALA A 1 316 ? -36.602 -4.719 -16.958 1.00 68.38 316 ALA A O 1
ATOM 2314 N N . PRO A 1 317 ? -36.759 -2.563 -17.591 1.00 72.62 317 PRO A N 1
ATOM 2315 C CA . PRO A 1 317 ? -37.303 -2.861 -18.910 1.00 72.62 317 PRO A CA 1
ATOM 2316 C C . PRO A 1 317 ? -36.355 -3.767 -19.704 1.00 72.62 317 PRO A C 1
ATOM 2318 O O . PRO A 1 317 ? -35.134 -3.606 -19.653 1.00 72.62 317 PRO A O 1
ATOM 2321 N N . ARG A 1 318 ? -36.913 -4.730 -20.448 1.00 77.25 318 ARG A N 1
ATOM 2322 C CA . ARG A 1 318 ? -36.112 -5.662 -21.255 1.00 77.25 318 ARG A CA 1
ATOM 2323 C C . ARG A 1 318 ? -35.229 -4.878 -22.235 1.00 77.25 318 ARG A C 1
ATOM 2325 O O . ARG A 1 318 ? -35.744 -4.063 -22.994 1.00 77.25 318 ARG A O 1
ATOM 2332 N N . GLY A 1 319 ? -33.924 -5.150 -22.219 1.00 84.31 319 GLY A N 1
ATOM 2333 C CA . GLY A 1 319 ? -32.937 -4.530 -23.112 1.00 84.31 319 GLY A CA 1
ATOM 2334 C C . GLY A 1 319 ? -32.187 -3.322 -22.541 1.00 84.31 319 GLY A C 1
ATOM 2335 O O . GLY A 1 319 ? -31.320 -2.794 -23.232 1.00 84.31 319 GLY A O 1
ATOM 2336 N N . VAL A 1 320 ? -32.478 -2.889 -21.307 1.00 89.25 320 VAL A N 1
ATOM 2337 C CA . VAL A 1 320 ? -31.678 -1.865 -20.614 1.00 89.25 320 VAL A CA 1
ATOM 2338 C C . VAL A 1 320 ? -30.598 -2.555 -19.772 1.00 89.25 320 VAL A C 1
ATOM 2340 O O . VAL A 1 320 ? -30.950 -3.398 -18.942 1.00 89.25 320 VAL A O 1
ATOM 2343 N N . PRO A 1 321 ? -29.305 -2.224 -19.950 1.00 91.94 321 PRO A N 1
ATOM 2344 C CA . PRO A 1 321 ? -28.241 -2.777 -19.124 1.00 91.94 321 PRO A CA 1
ATOM 2345 C C . PRO A 1 321 ? -28.436 -2.462 -17.638 1.00 91.94 321 PRO A C 1
ATOM 2347 O O . PRO A 1 321 ? -28.714 -1.328 -17.256 1.00 91.94 321 PRO A O 1
ATOM 2350 N N . THR A 1 322 ? -28.229 -3.454 -16.779 1.00 93.69 322 THR A N 1
ATOM 2351 C CA . THR A 1 322 ? -28.321 -3.304 -15.322 1.00 93.69 322 THR A CA 1
ATOM 2352 C C . THR A 1 322 ? -26.947 -3.345 -14.677 1.00 93.69 322 THR A C 1
ATOM 2354 O O . THR A 1 322 ? -26.180 -4.281 -14.899 1.00 93.69 322 THR A O 1
ATOM 2357 N N . ILE A 1 323 ? -26.652 -2.357 -13.827 1.00 93.88 323 ILE A N 1
ATOM 2358 C CA . ILE A 1 323 ? -25.415 -2.310 -13.041 1.00 93.88 323 ILE A CA 1
ATOM 2359 C C . ILE A 1 323 ? -25.702 -2.768 -11.609 1.00 93.88 323 ILE A C 1
ATOM 2361 O O . ILE A 1 323 ? -26.522 -2.184 -10.902 1.00 93.88 323 ILE A O 1
ATOM 2365 N N . ASN A 1 324 ? -24.982 -3.794 -11.164 1.00 94.25 324 ASN A N 1
ATOM 2366 C CA . ASN A 1 324 ? -25.069 -4.368 -9.827 1.00 94.25 324 ASN A CA 1
ATOM 2367 C C . ASN A 1 324 ? -23.852 -3.997 -8.970 1.00 94.25 324 ASN A C 1
ATOM 2369 O O . ASN A 1 324 ? -22.754 -3.771 -9.482 1.00 94.25 324 ASN A O 1
ATOM 2373 N N . ARG A 1 325 ? -24.052 -3.975 -7.640 1.00 94.56 325 ARG A N 1
ATOM 2374 C CA . ARG A 1 325 ? -23.025 -3.636 -6.627 1.00 94.56 325 ARG A CA 1
ATOM 2375 C C . ARG A 1 325 ? -22.278 -2.342 -6.953 1.00 94.56 325 ARG A C 1
ATOM 2377 O O . ARG A 1 325 ? -21.054 -2.272 -6.860 1.00 94.56 325 ARG A O 1
ATOM 2384 N N . TRP A 1 326 ? -23.032 -1.342 -7.383 1.00 95.81 326 TRP A N 1
ATOM 2385 C CA . TRP A 1 326 ? -22.457 -0.096 -7.834 1.00 95.81 326 TRP A CA 1
ATOM 2386 C C . TRP A 1 326 ? -22.067 0.822 -6.674 1.00 95.81 326 TRP A C 1
ATOM 2388 O O . TRP A 1 326 ? -22.593 0.724 -5.564 1.00 95.81 326 TRP A O 1
ATOM 2398 N N . LYS A 1 327 ? -21.141 1.736 -6.956 1.00 95.88 327 LYS A N 1
ATOM 2399 C CA . LYS A 1 327 ? -20.739 2.831 -6.077 1.00 95.88 327 LYS A CA 1
ATOM 2400 C C . LYS A 1 327 ? -20.638 4.113 -6.895 1.00 95.88 327 LYS A C 1
ATOM 2402 O O . LYS A 1 327 ? -20.064 4.108 -7.982 1.00 95.88 327 LYS A O 1
ATOM 2407 N N . GLN A 1 328 ? -21.167 5.203 -6.349 1.00 96.25 328 GLN A N 1
ATOM 2408 C CA . GLN A 1 328 ? -20.979 6.533 -6.915 1.00 96.25 328 GLN A CA 1
ATOM 2409 C C . GLN A 1 328 ? -19.612 7.089 -6.498 1.00 96.25 328 GLN A C 1
ATOM 2411 O O . GLN A 1 328 ? -19.246 7.088 -5.318 1.00 96.25 328 GLN A O 1
ATOM 2416 N N . ASN A 1 329 ? -18.846 7.541 -7.480 1.00 96.25 329 ASN A N 1
ATOM 2417 C CA . ASN A 1 329 ? -17.553 8.178 -7.298 1.00 96.25 329 ASN A CA 1
ATOM 2418 C C . ASN A 1 329 ? -17.725 9.679 -7.017 1.00 96.25 329 ASN A C 1
ATOM 2420 O O . ASN A 1 329 ? -18.791 10.262 -7.210 1.00 96.25 329 ASN A O 1
ATOM 2424 N N . ARG A 1 330 ? -16.651 10.331 -6.555 1.00 95.06 330 ARG A N 1
ATOM 2425 C CA . ARG A 1 330 ? -16.669 11.763 -6.200 1.00 95.06 330 ARG A CA 1
ATOM 2426 C C . ARG A 1 330 ? -16.925 12.684 -7.403 1.00 95.06 330 ARG A C 1
ATOM 2428 O O . ARG A 1 330 ? -17.380 13.805 -7.219 1.00 95.06 330 ARG A O 1
ATOM 2435 N N . ASP A 1 331 ? -16.621 12.221 -8.608 1.00 93.00 331 ASP A N 1
ATOM 2436 C CA . ASP A 1 331 ? -16.886 12.909 -9.877 1.00 93.00 331 ASP A CA 1
ATOM 2437 C C . ASP A 1 331 ? -18.334 12.722 -10.378 1.00 93.00 331 ASP A C 1
ATOM 2439 O O . ASP A 1 331 ? -18.689 13.239 -11.433 1.00 93.00 331 ASP A O 1
ATOM 2443 N N . GLY A 1 332 ? -19.168 11.981 -9.639 1.00 93.69 332 GLY A N 1
ATOM 2444 C CA . GLY A 1 332 ? -20.536 11.653 -10.027 1.00 93.69 332 GLY A CA 1
ATOM 2445 C C . GLY A 1 332 ? -20.654 10.471 -10.994 1.00 93.69 332 GLY A C 1
ATOM 2446 O O . GLY A 1 332 ? -21.771 10.138 -11.382 1.00 93.69 332 GLY A O 1
ATOM 2447 N N . SER A 1 333 ? -19.553 9.817 -11.384 1.00 95.31 333 SER A N 1
ATOM 2448 C CA . SER A 1 333 ? -19.603 8.562 -12.148 1.00 95.31 333 SER A CA 1
ATOM 2449 C C . SER A 1 333 ? -20.087 7.395 -11.284 1.00 95.31 333 SER A C 1
ATOM 2451 O O . SER A 1 333 ? -19.983 7.427 -10.055 1.00 95.31 333 SER A O 1
ATOM 2453 N N . ILE A 1 334 ? -20.607 6.343 -11.919 1.00 95.81 334 ILE A N 1
ATOM 2454 C CA . ILE A 1 334 ? -20.960 5.092 -11.247 1.00 95.81 334 ILE A CA 1
ATOM 2455 C C . ILE A 1 334 ? -20.009 3.996 -11.717 1.00 95.81 334 ILE A C 1
ATOM 2457 O O . ILE A 1 334 ? -19.911 3.732 -12.913 1.00 95.81 334 ILE A O 1
ATOM 2461 N N . SER A 1 335 ? -19.357 3.312 -10.777 1.00 96.38 335 SER A N 1
ATOM 2462 C CA . SER A 1 335 ? -18.609 2.080 -11.053 1.00 96.38 335 SER A CA 1
ATOM 2463 C C . SER A 1 335 ? -19.369 0.871 -10.513 1.00 96.38 335 SER A C 1
ATOM 2465 O O . SER A 1 335 ? -19.899 0.928 -9.404 1.00 96.38 335 SER A O 1
ATOM 2467 N N . GLY A 1 336 ? -19.415 -0.230 -11.260 1.00 96.88 336 GLY A N 1
ATOM 2468 C CA . GLY A 1 336 ? -20.089 -1.460 -10.838 1.00 96.88 336 GLY A CA 1
ATOM 2469 C C . GLY A 1 336 ? -19.957 -2.591 -11.855 1.00 96.88 336 GLY A C 1
ATOM 2470 O O . GLY A 1 336 ? -19.151 -2.507 -12.778 1.00 96.88 336 GLY A O 1
ATOM 2471 N N . PHE A 1 337 ? -20.748 -3.649 -11.681 1.00 96.94 337 PHE A N 1
ATOM 2472 C CA . PHE A 1 337 ? -20.752 -4.810 -12.576 1.00 96.94 337 PHE A CA 1
ATOM 2473 C C . PHE A 1 337 ? -21.975 -4.781 -13.490 1.00 96.94 337 PHE A C 1
ATOM 2475 O O . PHE A 1 337 ? -23.100 -4.786 -12.990 1.00 96.94 337 PHE A O 1
ATOM 2482 N N . ILE A 1 338 ? -21.768 -4.746 -14.806 1.00 95.19 338 ILE A N 1
ATOM 2483 C CA . ILE A 1 338 ? -22.854 -4.659 -15.794 1.00 95.19 338 ILE A CA 1
ATOM 2484 C C . ILE A 1 338 ? -23.412 -6.036 -16.161 1.00 95.19 338 ILE A C 1
ATOM 2486 O O . ILE A 1 338 ? -22.705 -7.042 -16.133 1.00 95.19 338 ILE A O 1
ATOM 2490 N N . SER A 1 339 ? -24.697 -6.070 -16.501 1.00 93.50 339 SER A N 1
ATOM 2491 C CA . SER A 1 339 ? -25.421 -7.250 -16.975 1.00 93.50 339 SER A CA 1
ATOM 2492 C C . SER A 1 339 ? -26.479 -6.864 -18.005 1.00 93.50 339 SER A C 1
ATOM 2494 O O . SER A 1 339 ? -26.980 -5.738 -17.971 1.00 93.50 339 SER A O 1
ATOM 2496 N N . GLY A 1 340 ? -26.815 -7.764 -18.930 1.00 91.25 340 GLY A N 1
ATOM 2497 C CA . GLY A 1 340 ? -27.862 -7.540 -19.931 1.00 91.25 340 GLY A CA 1
ATOM 2498 C C . GLY A 1 340 ? -27.503 -6.555 -21.052 1.00 91.25 340 GLY A C 1
ATOM 2499 O O . GLY A 1 340 ? -28.404 -6.064 -21.731 1.00 91.25 340 GLY A O 1
ATOM 2500 N N . SER A 1 341 ? -26.214 -6.253 -21.256 1.00 91.94 341 SER A N 1
ATOM 2501 C CA . SER A 1 341 ? -25.736 -5.431 -22.378 1.00 91.94 341 SER A CA 1
ATOM 2502 C C . SER A 1 341 ? -25.149 -6.304 -23.492 1.00 91.94 341 SER A C 1
ATOM 2504 O O . SER A 1 341 ? -24.339 -7.173 -23.190 1.00 91.94 341 SER A O 1
ATOM 2506 N N . PRO A 1 342 ? -25.462 -6.063 -24.779 1.00 91.62 342 PRO A N 1
ATOM 2507 C CA . PRO A 1 342 ? -24.863 -6.811 -25.888 1.00 91.62 342 PRO A CA 1
ATOM 2508 C C . PRO A 1 342 ? -23.383 -6.465 -26.127 1.00 91.62 342 PRO A C 1
ATOM 2510 O O . PRO A 1 342 ? -22.678 -7.227 -26.781 1.00 91.62 342 PRO A O 1
ATOM 2513 N N . ASN A 1 343 ? -22.914 -5.323 -25.613 1.00 94.12 343 ASN A N 1
ATOM 2514 C CA . ASN A 1 343 ? -21.556 -4.823 -25.855 1.00 94.12 343 ASN A CA 1
ATOM 2515 C C . ASN A 1 343 ? -20.549 -5.228 -24.770 1.00 94.12 343 ASN A C 1
ATOM 2517 O O . ASN A 1 343 ? -19.349 -5.071 -24.975 1.00 94.12 343 ASN A O 1
ATOM 2521 N N . PHE A 1 344 ? -21.024 -5.716 -23.623 1.00 94.81 344 PHE A N 1
ATOM 2522 C CA . PHE A 1 344 ? -20.193 -6.052 -22.468 1.00 94.81 344 PHE A CA 1
ATOM 2523 C C . PHE A 1 344 ? -20.492 -7.470 -22.009 1.00 94.81 344 PHE A C 1
ATOM 2525 O O . PHE A 1 344 ? -21.604 -7.967 -22.179 1.00 94.81 344 PHE A O 1
ATOM 2532 N N . ARG A 1 345 ? -19.503 -8.133 -21.414 1.00 96.00 345 ARG A N 1
ATOM 2533 C CA . ARG A 1 345 ? -19.723 -9.465 -20.846 1.00 96.00 345 ARG A CA 1
ATOM 2534 C C . ARG A 1 345 ? -20.511 -9.355 -19.543 1.00 96.00 345 ARG A C 1
ATOM 2536 O O . ARG A 1 345 ? -20.395 -8.381 -18.801 1.00 96.00 345 ARG A O 1
ATOM 2543 N N . GLU A 1 346 ? -21.290 -10.389 -19.243 1.00 94.62 346 GLU A N 1
ATOM 2544 C CA . GLU A 1 346 ? -22.010 -10.489 -17.973 1.00 94.62 346 GLU A CA 1
ATOM 2545 C C . GLU A 1 346 ? -21.030 -10.452 -16.791 1.00 94.62 346 GLU A C 1
ATOM 2547 O O . GLU A 1 346 ? -20.106 -11.264 -16.708 1.00 94.62 346 GLU A O 1
ATOM 2552 N N . GLY A 1 347 ? -21.227 -9.499 -15.877 1.00 94.44 347 GLY A N 1
ATOM 2553 C CA . GLY A 1 347 ? -20.364 -9.309 -14.711 1.00 94.44 347 GLY A CA 1
ATOM 2554 C C . GLY A 1 347 ? -19.062 -8.558 -14.995 1.00 94.44 347 GLY A C 1
ATOM 2555 O O . GLY A 1 347 ? -18.155 -8.595 -14.166 1.00 94.44 347 GLY A O 1
ATOM 2556 N N . GLU A 1 348 ? -18.941 -7.877 -16.134 1.00 97.50 348 GLU A N 1
ATOM 2557 C CA . GLU A 1 348 ? -17.789 -7.027 -16.432 1.00 97.50 348 GLU A CA 1
ATOM 2558 C C . GLU A 1 348 ? -17.805 -5.749 -15.578 1.00 97.50 348 GLU A C 1
ATOM 2560 O O . GLU A 1 348 ? -18.854 -5.137 -15.353 1.00 97.50 348 GLU A O 1
ATOM 2565 N N . ALA A 1 349 ? -16.637 -5.352 -15.065 1.00 96.81 349 ALA A N 1
ATOM 2566 C CA . ALA A 1 349 ? -16.500 -4.128 -14.285 1.00 96.81 349 ALA A CA 1
ATOM 2567 C C . ALA A 1 349 ? -16.490 -2.915 -15.222 1.00 96.81 349 ALA A C 1
ATOM 2569 O O . ALA A 1 349 ? -15.589 -2.767 -16.046 1.00 96.81 349 ALA A O 1
ATOM 2570 N N . VAL A 1 350 ? -17.469 -2.026 -15.068 1.00 96.56 350 VAL A N 1
ATOM 2571 C CA . VAL A 1 350 ? -17.614 -0.816 -15.884 1.00 96.56 350 VAL A CA 1
ATOM 2572 C C . VAL A 1 350 ? -17.660 0.429 -15.009 1.00 96.56 350 VAL A C 1
ATOM 2574 O O . VAL A 1 350 ? -18.087 0.385 -13.855 1.00 96.56 350 VAL A O 1
ATOM 2577 N N . THR A 1 351 ? -17.220 1.556 -15.569 1.00 96.25 351 THR A N 1
ATOM 2578 C CA . THR A 1 351 ? -17.410 2.889 -14.984 1.00 96.25 351 THR A CA 1
ATOM 2579 C C . THR A 1 351 ? -18.110 3.772 -16.002 1.00 96.25 351 THR A C 1
ATOM 2581 O O . THR A 1 351 ? -17.648 3.902 -17.134 1.00 96.25 351 THR A O 1
ATOM 2584 N N . THR A 1 352 ? -19.247 4.340 -15.617 1.00 94.88 352 THR A N 1
ATOM 2585 C CA . THR A 1 352 ? -20.046 5.205 -16.486 1.00 94.88 352 THR A CA 1
ATOM 2586 C C . THR A 1 352 ? -19.525 6.637 -16.462 1.00 94.88 352 THR A C 1
ATOM 2588 O O . THR A 1 352 ? -18.778 7.033 -15.573 1.00 94.88 352 THR A O 1
ATOM 2591 N N . SER A 1 353 ? -19.972 7.467 -17.400 1.00 94.75 353 SER A N 1
ATOM 2592 C CA . SER A 1 353 ? -19.853 8.922 -17.258 1.00 94.75 353 SER A CA 1
ATOM 2593 C C . SER A 1 353 ? -20.684 9.434 -16.063 1.00 94.75 353 SER A C 1
ATOM 2595 O O . SER A 1 353 ? -21.535 8.689 -15.557 1.00 94.75 353 SER A O 1
ATOM 2597 N N . PRO A 1 354 ? -20.476 10.690 -15.616 1.00 94.75 354 PRO A N 1
ATOM 2598 C CA . PRO A 1 354 ? -21.274 11.290 -14.553 1.00 94.75 354 PRO A CA 1
ATOM 2599 C C . PRO A 1 354 ? -22.771 11.211 -14.849 1.00 94.75 354 PRO A C 1
ATOM 2601 O O . PRO A 1 354 ? -23.201 11.454 -15.978 1.00 94.75 354 PRO A O 1
ATOM 2604 N N . ILE A 1 355 ? -23.559 10.847 -13.846 1.00 93.38 355 ILE A N 1
ATOM 2605 C CA . ILE A 1 355 ? -25.023 10.801 -13.937 1.00 93.38 355 ILE A CA 1
ATOM 2606 C C . ILE A 1 355 ? -25.621 12.180 -13.672 1.00 93.38 355 ILE A C 1
ATOM 2608 O O . ILE A 1 355 ? -25.112 12.944 -12.854 1.00 93.38 355 ILE A O 1
ATOM 2612 N N . THR A 1 356 ? -26.720 12.500 -14.352 1.00 89.25 356 THR A N 1
ATOM 2613 C CA . THR A 1 356 ? -27.401 13.795 -14.187 1.00 89.25 356 THR A CA 1
ATOM 2614 C C . THR A 1 356 ? -28.375 13.823 -13.008 1.00 89.25 356 THR A C 1
ATOM 2616 O O . THR A 1 356 ? -28.855 14.890 -12.639 1.00 89.25 356 THR A O 1
ATOM 2619 N N . SER A 1 357 ? -28.698 12.663 -12.432 1.00 87.69 357 SER A N 1
ATOM 2620 C CA . SER A 1 357 ? -29.670 12.492 -11.346 1.00 87.69 357 SER A CA 1
ATOM 2621 C C . SER A 1 357 ? -29.107 11.628 -10.222 1.00 87.69 357 SER A C 1
ATOM 2623 O O . SER A 1 357 ? -28.269 10.765 -10.478 1.00 87.69 357 SER A O 1
ATOM 2625 N N . ASP A 1 358 ? -29.630 11.788 -9.006 1.00 89.06 358 ASP A N 1
ATOM 2626 C CA . ASP A 1 358 ? -29.252 10.944 -7.871 1.00 89.06 358 ASP A CA 1
ATOM 2627 C C . ASP A 1 358 ? -29.561 9.462 -8.161 1.00 89.06 358 ASP A C 1
ATOM 2629 O O . ASP A 1 358 ? -30.696 9.126 -8.524 1.00 89.06 358 ASP A O 1
ATOM 2633 N N . PRO A 1 359 ? -28.575 8.557 -8.031 1.00 87.19 359 PRO A N 1
ATOM 2634 C CA . PRO A 1 359 ? -28.759 7.162 -8.375 1.00 87.19 359 PRO A CA 1
ATOM 2635 C C . PRO A 1 359 ? -29.564 6.468 -7.281 1.00 87.19 359 PRO A C 1
ATOM 2637 O O . PRO A 1 359 ? -29.137 6.367 -6.131 1.00 87.19 359 PRO A O 1
ATOM 2640 N N . VAL A 1 360 ? -30.735 5.954 -7.650 1.00 88.56 360 VAL A N 1
ATOM 2641 C CA . VAL A 1 360 ? -31.596 5.170 -6.760 1.00 88.56 360 VAL A CA 1
ATOM 2642 C C . VAL A 1 360 ? -31.617 3.725 -7.248 1.00 88.56 360 VAL A C 1
ATOM 2644 O O . VAL A 1 360 ? -31.771 3.461 -8.439 1.00 88.56 360 VAL A O 1
ATOM 2647 N N . GLY A 1 361 ? -31.457 2.767 -6.332 1.00 87.44 361 GLY A N 1
ATOM 2648 C CA . GLY A 1 361 ? -31.530 1.345 -6.669 1.00 87.44 361 GLY A CA 1
ATOM 2649 C C . GLY A 1 361 ? -32.878 0.989 -7.308 1.00 87.44 361 GLY A C 1
ATOM 2650 O O . GLY A 1 361 ? -33.928 1.263 -6.730 1.00 87.44 361 GLY A O 1
ATOM 2651 N N . GLY A 1 362 ? -32.845 0.382 -8.498 1.00 84.94 362 GLY A N 1
ATOM 2652 C CA . GLY A 1 362 ? -34.047 0.042 -9.271 1.00 84.94 362 GLY A CA 1
ATOM 2653 C C . GLY A 1 362 ? -34.620 1.190 -10.114 1.00 84.94 362 GLY A C 1
ATOM 2654 O O . GLY A 1 362 ? -35.689 1.039 -10.696 1.00 84.94 362 GLY A O 1
ATOM 2655 N N . ALA A 1 363 ? -33.942 2.336 -10.199 1.00 86.69 363 ALA A N 1
ATOM 2656 C CA . ALA A 1 363 ? -34.298 3.391 -11.143 1.00 86.69 363 ALA A CA 1
ATOM 2657 C C . ALA A 1 363 ? -33.438 3.315 -12.412 1.00 86.69 363 ALA A C 1
ATOM 2659 O O . ALA A 1 363 ? -32.256 2.973 -12.357 1.00 86.69 363 ALA A O 1
ATOM 2660 N N . VAL A 1 364 ? -34.032 3.683 -13.549 1.00 89.38 364 VAL A N 1
ATOM 2661 C CA . VAL A 1 364 ? -33.289 3.951 -14.787 1.00 89.38 364 VAL A CA 1
ATOM 2662 C C . VAL A 1 364 ? -32.736 5.369 -14.694 1.00 89.38 364 VAL A C 1
ATOM 2664 O O . VAL A 1 364 ? -33.488 6.313 -14.448 1.00 89.38 364 VAL A O 1
ATOM 2667 N N . VAL A 1 365 ? -31.427 5.515 -14.875 1.00 90.81 365 VAL A N 1
ATOM 2668 C CA . VAL A 1 365 ? -30.724 6.801 -14.815 1.00 90.81 365 VAL A CA 1
ATOM 2669 C C . VAL A 1 365 ? -30.128 7.124 -16.176 1.00 90.81 365 VAL A C 1
ATOM 2671 O O . VAL A 1 365 ? -29.786 6.220 -16.928 1.00 90.81 365 VAL A O 1
ATOM 2674 N N . GLN A 1 366 ? -29.999 8.410 -16.500 1.00 91.06 366 GLN A N 1
ATOM 2675 C CA . GLN A 1 366 ? -29.333 8.842 -17.726 1.00 91.06 366 GLN A CA 1
ATOM 2676 C C . GLN A 1 366 ? -27.944 9.393 -17.390 1.00 91.06 366 GLN A C 1
ATOM 2678 O O . GLN A 1 366 ? -27.778 10.202 -16.472 1.00 91.06 366 GLN A O 1
ATOM 2683 N N . THR A 1 367 ? -26.928 8.937 -18.118 1.00 93.25 367 THR A N 1
ATOM 2684 C CA . THR A 1 367 ? -25.580 9.504 -18.029 1.00 93.25 367 THR A CA 1
ATOM 2685 C C . THR A 1 367 ? -25.530 10.852 -18.747 1.00 93.25 367 THR A C 1
ATOM 2687 O O . THR A 1 367 ? -26.329 11.131 -19.641 1.00 93.25 367 THR A O 1
ATOM 2690 N N . ALA A 1 368 ? -24.535 11.681 -18.430 1.00 88.38 368 ALA A N 1
ATOM 2691 C CA . ALA A 1 368 ? -24.290 12.944 -19.127 1.00 88.38 368 ALA A CA 1
ATOM 2692 C C . ALA A 1 368 ? -24.026 12.764 -20.638 1.00 88.38 368 ALA A C 1
ATOM 2694 O O . ALA A 1 368 ? -24.266 13.683 -21.413 1.00 88.38 368 ALA A O 1
ATOM 2695 N N . SER A 1 369 ? -23.575 11.578 -21.071 1.00 89.81 369 SER A N 1
ATOM 2696 C CA . SER A 1 369 ? -23.419 11.231 -22.492 1.00 89.81 369 SER A CA 1
ATOM 2697 C C . SER A 1 369 ? -24.743 10.908 -23.196 1.00 89.81 369 SER A C 1
ATOM 269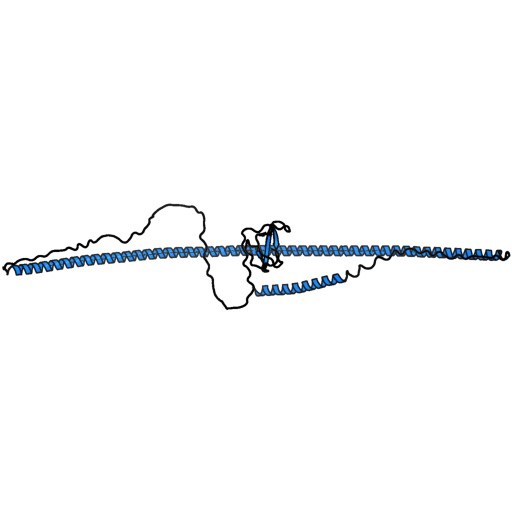9 O O . SER A 1 369 ? -24.754 10.701 -24.405 1.00 89.81 369 SER A O 1
ATOM 2701 N N . GLY A 1 370 ? -25.851 10.829 -22.453 1.00 87.81 370 GLY A N 1
ATOM 2702 C CA . GLY A 1 370 ? -27.177 10.497 -22.964 1.00 87.81 370 GLY A CA 1
ATOM 2703 C C . GLY A 1 370 ? -27.534 9.007 -22.925 1.00 87.81 370 GLY A C 1
ATOM 2704 O O . GLY A 1 370 ? -28.656 8.670 -23.306 1.00 87.81 370 GLY A O 1
ATOM 2705 N N . SER A 1 371 ? -26.644 8.133 -22.444 1.00 85.62 371 SER A N 1
ATOM 2706 C CA . SER A 1 371 ? -26.887 6.686 -22.323 1.00 85.62 371 SER A CA 1
ATOM 2707 C C . SER A 1 371 ? -27.819 6.371 -21.145 1.00 85.62 371 SER A C 1
ATOM 2709 O O . SER A 1 371 ? -27.820 7.109 -20.160 1.00 85.62 371 SER A O 1
ATOM 2711 N N . ARG A 1 372 ? -28.611 5.296 -21.251 1.00 86.75 372 ARG A N 1
ATOM 2712 C CA . ARG A 1 372 ? -29.599 4.859 -20.247 1.00 86.75 372 ARG A CA 1
ATOM 2713 C C . ARG A 1 372 ? -29.282 3.484 -19.684 1.00 86.75 372 ARG A C 1
ATOM 2715 O O . ARG A 1 372 ? -28.744 2.666 -20.465 1.00 86.75 372 ARG A O 1
#